Protein AF-A0A1G4IDK7-F1 (afdb_monomer)

Sequence (345 aa):
MDSLQSAVKSVLLFSPRTVKNYGDISAPRSSGREGELVYMAEVAELLITELINVLSRGLCEGIDLWSVLETLRVVCGKIARHESSKSPLRKAMYRLKFSGQLVYVVKSSFMQSAADVRVRALLRLMLNQGVLLAALELIGRWNAAELTAFYAERGASILCDMEGKLWDAFLRICTPIGGVTLTQIVAGVSGTAATVKFDLMLVPPCADNTRRNANGPMHGNSGEAIKWLDNRHDTTTGHITPLFGGCKSTVGTAERRSDSHGVYGREMRGGNNSGEAVDVGDYCKSDGTIAEVRTNATTNFTGSNLERAKMLLDEAEVILFRKWRQLVSVMAEQEALLFEAVDGV

Foldseek 3Di:
DVQLLVLLVQLCVCPPDAQELADPPPDPCPPVVRVVNPSSNVSVVSNLVVVLVQQCWQFDPPFHSLVLLLCLLCLLVQCVVPPDCPALLVVLSVVSNVSNVLNVVLCVVQVPPDSSLSSSLSCLVQQQVLAQQQSLLSSLPRVLVVVVVGGNCLVSHLSSQVVDDSVVVVCVSCPQRNWDHSVCSSVVNDGPPNHHHYDYDSDHPPPPCPVPDPPDDDDDDDDDDDDDDDDDDDDDDDDDDDDDDDDDDDDDDDDDDDDDDDDDDDDDDDDDDDDDDDDDDDDDDDDDPPDPPPPPDPPPDDPVNVVVVVVVVVVVVVVVVVVVVVVVVVVVVVVVVVVVVVVVD

Organism: Trypanosoma equiperdum (NCBI:txid5694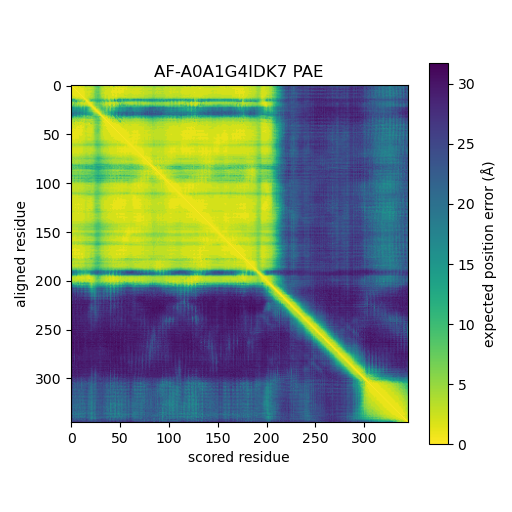)

Structure (mmCIF, N/CA/C/O backbone):
data_AF-A0A1G4IDK7-F1
#
_entry.id   AF-A0A1G4IDK7-F1
#
loop_
_atom_site.group_PDB
_atom_site.id
_atom_site.type_symbol
_atom_site.label_atom_id
_atom_site.label_alt_id
_atom_site.label_comp_id
_atom_site.label_asym_id
_atom_site.label_entity_id
_atom_site.label_seq_id
_atom_site.pdbx_PDB_ins_code
_atom_site.Cartn_x
_atom_site.Cartn_y
_atom_site.Cartn_z
_atom_site.occupancy
_atom_site.B_iso_or_equiv
_atom_site.auth_seq_id
_atom_site.auth_comp_id
_atom_site.auth_asym_id
_atom_site.auth_atom_id
_atom_site.pdbx_PDB_model_num
ATOM 1 N N . MET A 1 1 ? 0.482 -16.095 1.898 1.00 95.38 1 MET A N 1
ATOM 2 C CA . MET A 1 1 ? 1.591 -15.596 2.731 1.00 95.38 1 MET A CA 1
ATOM 3 C C . MET A 1 1 ? 2.923 -16.120 2.224 1.00 95.38 1 MET A C 1
ATOM 5 O O . MET A 1 1 ? 3.793 -15.297 1.991 1.00 95.38 1 MET A O 1
ATOM 9 N N . ASP A 1 2 ? 3.062 -17.418 1.946 1.00 96.75 2 ASP A N 1
ATOM 10 C CA . ASP A 1 2 ? 4.323 -17.995 1.437 1.00 96.75 2 ASP A CA 1
ATOM 11 C C . ASP A 1 2 ? 4.793 -17.383 0.108 1.00 96.75 2 ASP A C 1
ATOM 13 O O . ASP A 1 2 ? 5.960 -17.019 -0.017 1.00 96.75 2 ASP A O 1
ATOM 17 N N . SER A 1 3 ? 3.882 -17.172 -0.849 1.00 97.06 3 SER A N 1
ATOM 18 C CA . SER A 1 3 ? 4.192 -16.496 -2.119 1.00 97.06 3 SER A CA 1
ATOM 19 C C . SER A 1 3 ? 4.716 -15.070 -1.911 1.00 97.06 3 SER A C 1
ATOM 21 O O . SER A 1 3 ? 5.759 -14.713 -2.454 1.00 97.06 3 SER A O 1
ATOM 23 N N . LEU A 1 4 ? 4.070 -14.288 -1.035 1.00 97.75 4 LEU A N 1
ATOM 24 C CA . LEU A 1 4 ? 4.550 -12.961 -0.641 1.00 97.75 4 LEU A CA 1
ATOM 25 C C . LEU A 1 4 ? 5.928 -13.043 0.028 1.00 97.75 4 LEU A C 1
ATOM 27 O O . LEU A 1 4 ? 6.815 -12.268 -0.310 1.00 97.75 4 LEU A O 1
ATOM 31 N N . GLN A 1 5 ? 6.142 -13.995 0.940 1.00 97.56 5 GLN A N 1
ATOM 32 C CA . GLN A 1 5 ? 7.444 -14.190 1.578 1.00 97.56 5 GLN A CA 1
ATOM 33 C C . GLN A 1 5 ? 8.535 -14.516 0.551 1.00 97.56 5 GLN A C 1
ATOM 35 O O . GLN A 1 5 ? 9.648 -14.003 0.661 1.00 97.56 5 GLN A O 1
ATOM 40 N N . SER A 1 6 ? 8.223 -15.348 -0.443 1.00 97.62 6 SER A N 1
ATOM 41 C CA . SER A 1 6 ? 9.128 -15.657 -1.547 1.00 97.62 6 SER A CA 1
ATOM 42 C C . SER A 1 6 ? 9.444 -14.408 -2.370 1.00 97.62 6 SER A C 1
ATOM 44 O O . SER A 1 6 ? 10.615 -14.133 -2.612 1.00 97.62 6 SER A O 1
ATOM 46 N N . ALA A 1 7 ? 8.434 -13.614 -2.736 1.00 96.50 7 ALA A N 1
ATOM 47 C CA . ALA A 1 7 ? 8.625 -12.378 -3.492 1.00 96.50 7 ALA A CA 1
ATOM 48 C C . ALA A 1 7 ? 9.484 -11.359 -2.725 1.00 96.50 7 ALA A C 1
ATOM 50 O O . ALA A 1 7 ? 10.424 -10.798 -3.288 1.00 96.50 7 ALA A O 1
ATOM 51 N N . VAL A 1 8 ? 9.235 -11.176 -1.421 1.00 95.81 8 VAL A N 1
ATOM 52 C CA . VAL A 1 8 ? 10.074 -10.315 -0.574 1.00 95.81 8 VAL A CA 1
ATOM 53 C C . VAL A 1 8 ? 11.509 -10.828 -0.540 1.00 95.81 8 VAL A C 1
ATOM 55 O O . VAL A 1 8 ? 12.424 -10.050 -0.786 1.00 95.81 8 VAL A O 1
ATOM 58 N N . LYS A 1 9 ? 11.728 -12.126 -0.293 1.00 95.81 9 LYS A N 1
ATOM 59 C CA . LYS A 1 9 ? 13.079 -12.712 -0.294 1.00 95.81 9 LYS A CA 1
ATOM 60 C C . LYS A 1 9 ? 13.807 -12.454 -1.612 1.00 95.81 9 LYS A C 1
ATOM 62 O O . LYS A 1 9 ? 14.966 -12.061 -1.567 1.00 95.81 9 LYS A O 1
ATOM 67 N N . SER A 1 10 ? 13.132 -12.612 -2.750 1.00 94.75 10 SER A N 1
ATOM 68 C CA . SER A 1 10 ? 13.710 -12.327 -4.066 1.00 94.75 10 SER A CA 1
ATOM 69 C C . SER A 1 10 ? 14.108 -10.859 -4.221 1.00 94.75 10 SER A C 1
ATOM 71 O O . SER A 1 10 ? 15.194 -10.579 -4.715 1.00 94.75 10 SER A O 1
ATOM 73 N N . VAL A 1 11 ? 13.281 -9.918 -3.753 1.00 92.69 11 VAL A N 1
ATOM 74 C CA . VAL A 1 11 ? 13.609 -8.481 -3.769 1.00 92.69 11 VAL A CA 1
ATOM 75 C C . VAL A 1 11 ? 14.810 -8.167 -2.873 1.00 92.69 11 VAL A C 1
ATOM 77 O O . VAL A 1 11 ? 15.675 -7.373 -3.243 1.00 92.69 11 VAL A O 1
ATOM 80 N N . LEU A 1 12 ? 14.903 -8.812 -1.708 1.00 92.25 12 LEU A N 1
ATOM 81 C CA . LEU A 1 12 ? 16.010 -8.608 -0.773 1.00 92.25 12 LEU A CA 1
ATOM 82 C C . LEU A 1 12 ? 17.369 -9.051 -1.332 1.00 92.25 12 LEU A C 1
ATOM 84 O O . LEU A 1 12 ? 1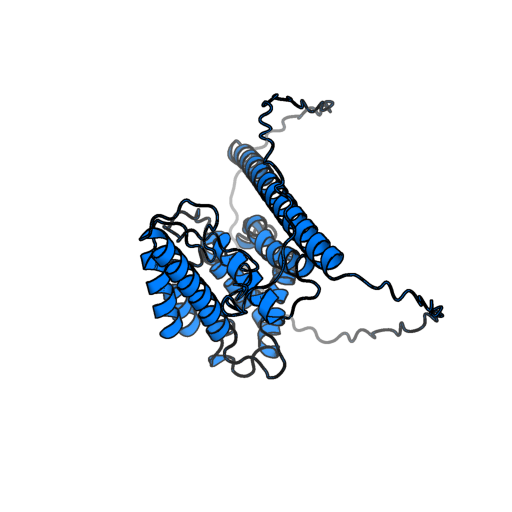8.386 -8.527 -0.879 1.00 92.25 12 LEU A O 1
ATOM 88 N N . LEU A 1 13 ? 17.406 -9.939 -2.335 1.00 92.19 13 LEU A N 1
ATOM 89 C CA . LEU A 1 13 ? 18.649 -10.330 -3.017 1.00 92.19 13 LEU A CA 1
ATOM 90 C C . LEU A 1 13 ? 19.345 -9.150 -3.707 1.00 92.19 13 LEU A C 1
ATOM 92 O O . LEU A 1 13 ? 20.549 -9.209 -3.945 1.00 92.19 13 LEU A O 1
ATOM 96 N N . PHE A 1 14 ? 18.613 -8.077 -4.011 1.00 87.12 14 PHE A N 1
ATOM 97 C CA . PHE A 1 14 ? 19.180 -6.884 -4.631 1.00 87.12 14 PHE A CA 1
ATOM 98 C C . PHE A 1 14 ? 19.755 -5.889 -3.617 1.00 87.12 14 PHE A C 1
ATOM 100 O O . PHE A 1 14 ? 20.423 -4.944 -4.024 1.00 87.12 14 PHE A O 1
ATOM 107 N N . SER A 1 15 ? 19.555 -6.077 -2.310 1.00 80.06 15 SER A N 1
ATOM 108 C CA . SER A 1 15 ? 20.100 -5.184 -1.277 1.00 80.06 15 SER A CA 1
ATOM 109 C C . SER A 1 15 ? 21.642 -5.239 -1.239 1.00 80.06 15 SER A C 1
ATOM 111 O O . SER A 1 15 ? 22.206 -6.329 -1.332 1.00 80.06 15 SER A O 1
ATOM 113 N N . PRO A 1 16 ? 22.361 -4.100 -1.110 1.00 80.25 16 PRO A N 1
ATOM 114 C CA . PRO A 1 16 ? 21.880 -2.749 -0.790 1.00 80.25 16 PRO A CA 1
ATOM 115 C C . PRO A 1 16 ? 21.514 -1.889 -2.015 1.00 80.25 16 PRO A C 1
ATOM 117 O O . PRO A 1 16 ? 21.392 -0.669 -1.897 1.00 80.25 16 PRO A O 1
ATOM 120 N N . ARG A 1 17 ? 21.389 -2.475 -3.213 1.00 77.06 17 ARG A N 1
ATOM 121 C CA . ARG A 1 17 ? 21.046 -1.724 -4.427 1.00 77.06 17 ARG A CA 1
ATOM 122 C C . ARG A 1 17 ? 19.597 -1.242 -4.369 1.00 77.06 17 ARG A C 1
ATOM 124 O O . ARG A 1 17 ? 18.724 -1.873 -3.777 1.00 77.06 17 ARG A O 1
ATOM 131 N N . THR A 1 18 ? 19.355 -0.118 -5.036 1.00 85.50 18 THR A N 1
ATOM 132 C CA . THR A 1 18 ? 18.004 0.388 -5.273 1.00 85.50 18 THR A CA 1
ATOM 133 C C . THR A 1 18 ? 17.262 -0.546 -6.224 1.00 85.50 18 THR A C 1
ATOM 135 O O . THR A 1 18 ? 17.726 -0.767 -7.343 1.00 85.50 18 THR A O 1
ATOM 138 N N . VAL A 1 19 ? 16.107 -1.046 -5.797 1.00 84.44 19 VAL A N 1
ATOM 139 C CA . VAL A 1 19 ? 15.225 -1.902 -6.595 1.00 84.44 19 VAL A CA 1
ATOM 140 C C . VAL A 1 19 ? 14.438 -1.048 -7.584 1.00 84.44 19 VAL A C 1
ATOM 142 O O . VAL A 1 19 ? 13.818 -0.059 -7.190 1.00 84.44 19 VAL A O 1
ATOM 145 N N . LYS A 1 20 ? 14.451 -1.437 -8.861 1.00 88.25 20 LYS A N 1
ATOM 146 C CA . LYS A 1 20 ? 13.810 -0.728 -9.977 1.00 88.25 20 LYS A CA 1
ATOM 147 C C . LYS A 1 20 ? 12.901 -1.666 -10.764 1.00 88.25 20 LYS A C 1
ATOM 149 O O . LYS A 1 20 ? 13.216 -2.841 -10.904 1.00 88.25 20 LYS A O 1
ATOM 154 N N . ASN A 1 21 ? 11.815 -1.134 -11.324 1.00 86.06 21 ASN A N 1
ATOM 155 C CA . ASN A 1 21 ? 10.926 -1.846 -12.257 1.00 86.06 21 ASN A CA 1
ATOM 156 C C . ASN A 1 21 ? 11.078 -1.394 -13.716 1.00 86.06 21 ASN A C 1
ATOM 158 O O . ASN A 1 21 ? 10.174 -1.575 -14.527 1.00 86.06 21 ASN A O 1
ATOM 162 N N . TYR A 1 22 ? 12.210 -0.781 -14.046 1.00 81.12 22 TYR A N 1
ATOM 163 C CA . TYR A 1 22 ? 12.501 -0.299 -15.385 1.00 81.12 22 TYR A CA 1
ATOM 164 C C . TYR A 1 22 ? 13.978 -0.528 -15.716 1.00 81.12 22 TYR A C 1
ATOM 166 O O . TYR A 1 22 ? 14.853 -0.407 -14.853 1.00 81.12 22 TYR A O 1
ATOM 174 N N . GLY A 1 23 ? 14.247 -0.871 -16.975 1.00 70.12 23 GLY A N 1
ATOM 175 C CA . GLY A 1 23 ? 15.599 -0.919 -17.522 1.00 70.12 23 GLY A CA 1
ATOM 176 C C . GLY A 1 23 ? 16.033 0.468 -17.989 1.00 70.12 23 GLY A C 1
ATOM 177 O O . GLY A 1 23 ? 15.231 1.221 -18.539 1.00 70.12 23 GLY A O 1
ATOM 178 N N . ASP A 1 24 ? 17.301 0.820 -17.786 1.00 63.56 24 ASP A N 1
ATOM 179 C CA . ASP A 1 24 ? 17.871 2.010 -18.415 1.00 63.56 24 ASP A CA 1
ATOM 180 C C . ASP A 1 24 ? 18.193 1.684 -19.878 1.00 63.56 24 ASP A C 1
ATOM 182 O O . ASP A 1 24 ? 19.246 1.127 -20.184 1.00 63.56 24 ASP A O 1
ATOM 186 N N . ILE A 1 25 ? 17.259 1.999 -20.779 1.00 58.66 25 ILE A N 1
ATOM 187 C CA . ILE A 1 25 ? 17.411 1.769 -22.227 1.00 58.66 25 ILE A CA 1
ATOM 188 C C . ILE A 1 25 ? 18.588 2.595 -22.786 1.00 58.66 25 ILE A C 1
ATOM 190 O O . ILE A 1 25 ? 19.144 2.259 -23.830 1.00 58.66 25 ILE A O 1
ATOM 194 N N . SER A 1 26 ? 19.001 3.659 -22.084 1.00 53.66 26 SER A N 1
ATOM 195 C CA . SER A 1 26 ? 20.048 4.581 -22.530 1.00 53.66 26 SER A CA 1
ATOM 196 C C . SER A 1 26 ? 21.466 4.200 -22.085 1.00 53.66 26 SER A C 1
ATOM 198 O O . SER A 1 26 ? 22.439 4.762 -22.594 1.00 53.66 26 SER A O 1
ATOM 200 N N . ALA A 1 27 ? 21.620 3.231 -21.177 1.00 55.56 27 ALA A N 1
ATOM 201 C CA . ALA A 1 27 ? 22.934 2.817 -20.703 1.00 55.56 27 ALA A CA 1
ATOM 202 C C . ALA A 1 27 ? 23.652 1.933 -21.749 1.00 55.56 27 ALA A C 1
ATOM 204 O O . ALA A 1 27 ? 23.044 1.013 -22.302 1.00 55.56 27 ALA A O 1
ATOM 205 N N . PRO A 1 28 ? 24.957 2.154 -22.018 1.00 57.00 28 PRO A N 1
ATOM 206 C CA . PRO A 1 28 ? 25.715 1.329 -22.950 1.00 57.00 28 PRO A CA 1
ATOM 207 C C . PRO A 1 28 ? 25.640 -0.142 -22.532 1.00 57.00 28 PRO A C 1
ATOM 209 O O . PRO A 1 28 ? 25.913 -0.494 -21.379 1.00 57.00 28 PRO A O 1
ATOM 212 N N . ARG A 1 29 ? 25.242 -0.984 -23.492 1.00 51.94 29 ARG A N 1
ATOM 213 C CA . ARG A 1 29 ? 24.991 -2.421 -23.341 1.00 51.94 29 ARG A CA 1
ATOM 214 C C . ARG A 1 29 ? 26.223 -3.150 -22.810 1.00 51.94 29 ARG A C 1
ATOM 216 O O . ARG A 1 29 ? 27.059 -3.640 -23.562 1.00 51.94 29 ARG A O 1
ATOM 223 N N . SER A 1 30 ? 26.314 -3.244 -21.491 1.00 58.03 30 SER A N 1
ATOM 224 C CA . SER A 1 30 ? 27.141 -4.241 -20.821 1.00 58.03 30 SER A CA 1
ATOM 225 C C . SER A 1 30 ? 26.284 -5.498 -20.701 1.00 58.03 30 SER A C 1
ATOM 227 O O . SER A 1 30 ? 25.313 -5.530 -19.948 1.00 58.03 30 SER A O 1
ATOM 229 N N . SER A 1 31 ? 26.610 -6.520 -21.492 1.00 64.25 31 SER A N 1
ATOM 230 C CA . SER A 1 31 ? 25.782 -7.715 -21.727 1.00 64.25 31 SER A CA 1
ATOM 231 C C . SER A 1 31 ? 25.382 -8.500 -20.468 1.00 64.25 31 SER A C 1
ATOM 233 O O . SER A 1 31 ? 24.417 -9.254 -20.513 1.00 64.25 31 SER A O 1
ATOM 235 N N . GLY A 1 32 ? 26.065 -8.309 -19.333 1.00 69.94 32 GLY A N 1
ATOM 236 C CA . GLY A 1 32 ? 25.686 -8.905 -18.044 1.00 69.94 32 GLY A CA 1
ATOM 237 C C . GLY A 1 32 ? 24.695 -8.083 -17.206 1.00 69.94 32 GLY A C 1
ATOM 238 O O . GLY A 1 32 ? 23.986 -8.647 -16.380 1.00 69.94 32 GLY A O 1
ATOM 239 N N . ARG A 1 33 ? 24.621 -6.759 -17.400 1.00 74.75 33 ARG A N 1
ATOM 240 C CA . ARG A 1 33 ? 23.844 -5.854 -16.530 1.00 74.75 33 ARG A CA 1
ATOM 241 C C . ARG A 1 33 ? 22.387 -5.719 -16.963 1.00 74.75 33 ARG A C 1
ATOM 243 O O . ARG A 1 33 ? 21.516 -5.499 -16.130 1.00 74.75 33 ARG A O 1
ATOM 250 N N . GLU A 1 34 ? 22.122 -5.871 -18.257 1.00 76.00 34 GLU A N 1
ATOM 251 C CA . GLU A 1 34 ? 20.773 -5.784 -18.826 1.00 76.00 34 GLU A CA 1
ATOM 252 C C . GLU A 1 34 ? 19.872 -6.921 -18.311 1.00 76.00 34 GLU A C 1
ATOM 254 O O . GLU A 1 34 ? 18.764 -6.658 -17.851 1.00 76.00 34 GLU A O 1
ATOM 259 N N . GLY A 1 35 ? 20.380 -8.160 -18.265 1.00 79.75 35 GLY A N 1
ATOM 260 C CA . GLY A 1 35 ? 19.640 -9.305 -17.719 1.00 79.75 35 GLY A CA 1
ATOM 261 C C . GLY A 1 35 ? 19.323 -9.172 -16.225 1.00 79.75 35 GLY A C 1
ATOM 262 O O . GLY A 1 35 ? 18.233 -9.538 -15.793 1.00 79.75 35 GLY A O 1
ATOM 263 N N . GLU A 1 36 ? 20.236 -8.588 -15.443 1.00 84.69 36 GLU A N 1
ATOM 264 C CA . GLU A 1 36 ? 20.007 -8.325 -14.016 1.00 84.69 36 GLU A CA 1
ATOM 265 C C . GLU A 1 36 ? 18.886 -7.294 -13.798 1.00 84.69 36 GLU A C 1
ATOM 267 O O . GLU A 1 36 ? 18.049 -7.470 -12.916 1.00 84.69 36 GLU A O 1
ATOM 272 N N . LEU A 1 37 ? 18.838 -6.234 -14.616 1.00 82.31 37 LEU A N 1
ATOM 273 C CA . LEU A 1 37 ? 17.805 -5.196 -14.523 1.00 82.31 37 LEU A CA 1
ATOM 274 C C . LEU A 1 37 ? 16.420 -5.712 -14.925 1.00 82.31 37 LEU A C 1
ATOM 276 O O . LEU A 1 37 ? 15.439 -5.373 -14.266 1.00 82.31 37 LEU A O 1
ATOM 280 N N . VAL A 1 38 ? 16.335 -6.541 -15.970 1.00 83.88 38 VAL A N 1
ATOM 281 C CA . VAL A 1 38 ? 15.073 -7.184 -16.372 1.00 83.88 38 VAL A CA 1
ATOM 282 C C . VAL A 1 38 ? 14.567 -8.094 -15.254 1.00 83.88 38 VAL A C 1
ATOM 284 O O . VAL A 1 38 ? 13.424 -7.954 -14.828 1.00 83.88 38 VAL A O 1
ATOM 287 N N . TYR A 1 39 ? 15.439 -8.944 -14.703 1.00 87.56 39 TYR A N 1
ATOM 288 C CA . TYR A 1 39 ? 15.082 -9.817 -13.585 1.00 87.56 39 TYR A CA 1
ATOM 289 C C . TYR A 1 39 ? 14.644 -9.023 -12.342 1.00 87.56 39 TYR A C 1
ATOM 291 O O . TYR A 1 39 ? 13.653 -9.363 -11.699 1.00 87.56 39 TYR A O 1
ATOM 299 N N . MET A 1 40 ? 15.330 -7.921 -12.019 1.00 90.81 40 MET A N 1
ATOM 300 C CA . MET A 1 40 ? 14.935 -7.026 -10.927 1.00 90.81 40 MET A CA 1
ATOM 301 C C . MET A 1 40 ? 13.540 -6.437 -11.144 1.00 90.81 40 MET A C 1
ATOM 303 O O . MET A 1 40 ? 12.744 -6.402 -10.204 1.00 90.81 40 MET A O 1
ATOM 307 N N . ALA A 1 41 ? 13.232 -6.014 -12.372 1.00 89.00 41 ALA A N 1
ATOM 308 C CA . ALA A 1 41 ? 11.932 -5.454 -12.694 1.00 89.00 41 ALA A CA 1
ATOM 309 C C . ALA A 1 41 ? 10.808 -6.487 -12.590 1.00 89.00 41 ALA A C 1
ATOM 311 O O . ALA A 1 41 ? 9.777 -6.205 -11.981 1.00 89.00 41 ALA A O 1
ATOM 312 N N . GLU A 1 42 ? 11.028 -7.699 -13.099 1.00 90.44 42 GLU A N 1
ATOM 313 C CA . GLU A 1 42 ? 10.088 -8.816 -12.962 1.00 90.44 42 GLU A CA 1
ATOM 314 C C . GLU A 1 42 ? 9.831 -9.162 -11.492 1.00 90.44 42 GLU A C 1
ATOM 316 O O . GLU A 1 42 ? 8.683 -9.311 -11.074 1.00 90.44 42 GLU A O 1
ATOM 321 N N . VAL A 1 43 ? 10.888 -9.229 -10.678 1.00 94.06 43 VAL A N 1
ATOM 322 C CA . VAL A 1 43 ? 10.781 -9.515 -9.243 1.00 94.06 43 VAL A CA 1
ATOM 323 C C . VAL A 1 43 ? 10.055 -8.390 -8.493 1.00 94.06 43 VAL A C 1
ATOM 325 O O . VAL A 1 43 ? 9.239 -8.670 -7.611 1.00 94.06 43 VAL A O 1
ATOM 328 N N . ALA A 1 44 ? 10.298 -7.125 -8.845 1.00 93.44 44 ALA A N 1
ATOM 329 C CA . ALA A 1 44 ? 9.581 -5.990 -8.269 1.00 93.44 44 ALA A CA 1
ATOM 330 C C . ALA A 1 44 ? 8.081 -6.032 -8.614 1.00 93.44 44 ALA A C 1
ATOM 332 O O . ALA A 1 44 ? 7.240 -5.833 -7.739 1.00 93.44 44 ALA A O 1
ATOM 333 N N . GLU A 1 45 ? 7.727 -6.342 -9.861 1.00 93.69 45 GLU A N 1
ATOM 334 C CA . GLU A 1 45 ? 6.328 -6.457 -10.291 1.00 93.69 45 GLU A CA 1
ATOM 335 C C . GLU A 1 45 ? 5.624 -7.690 -9.702 1.00 93.69 45 GLU A C 1
ATOM 337 O O . GLU A 1 45 ? 4.441 -7.625 -9.343 1.00 93.69 45 GLU A O 1
ATOM 342 N N . LEU A 1 46 ? 6.357 -8.788 -9.501 1.00 95.50 46 LEU A N 1
ATOM 343 C CA . LEU A 1 46 ? 5.870 -9.944 -8.754 1.00 95.50 46 LEU A CA 1
ATOM 344 C C . LEU A 1 46 ? 5.548 -9.565 -7.302 1.00 95.50 46 LEU A C 1
ATOM 346 O O . LEU A 1 46 ? 4.483 -9.924 -6.806 1.00 95.50 46 LEU A O 1
ATOM 350 N N . LEU A 1 47 ? 6.411 -8.789 -6.634 1.00 97.38 47 LEU A N 1
ATOM 351 C CA . LEU A 1 47 ? 6.132 -8.286 -5.284 1.00 97.38 47 LEU A CA 1
ATOM 352 C C . LEU A 1 47 ? 4.837 -7.461 -5.242 1.00 97.38 47 LEU A C 1
ATOM 354 O O . LEU A 1 47 ? 4.005 -7.691 -4.365 1.00 97.38 47 LEU A O 1
ATOM 358 N N . ILE A 1 48 ? 4.643 -6.525 -6.179 1.00 97.69 48 ILE A N 1
ATOM 359 C CA . ILE A 1 48 ? 3.407 -5.727 -6.250 1.00 97.69 48 ILE A CA 1
ATOM 360 C C . ILE A 1 48 ? 2.187 -6.635 -6.434 1.00 97.69 48 ILE A C 1
ATOM 362 O O . ILE A 1 48 ? 1.180 -6.459 -5.749 1.00 97.69 48 ILE A O 1
ATOM 366 N N . THR A 1 49 ? 2.284 -7.626 -7.319 1.00 97.56 49 THR A N 1
ATOM 367 C CA . THR A 1 49 ? 1.206 -8.589 -7.578 1.00 97.56 49 THR A CA 1
ATOM 368 C C . THR A 1 49 ? 0.852 -9.384 -6.321 1.00 97.56 49 THR A C 1
ATOM 370 O O . THR A 1 49 ? -0.321 -9.488 -5.966 1.00 97.56 49 THR A O 1
ATOM 373 N N . GLU A 1 50 ? 1.851 -9.873 -5.586 1.00 98.44 50 GLU A N 1
ATOM 374 C CA . GLU A 1 50 ? 1.627 -10.616 -4.345 1.00 98.44 50 GLU A CA 1
ATOM 375 C C . GLU A 1 50 ? 1.059 -9.745 -3.219 1.00 98.44 50 GLU A C 1
ATOM 377 O O . GLU A 1 50 ? 0.205 -10.206 -2.458 1.00 98.44 50 GLU A O 1
ATOM 382 N N . LEU A 1 51 ? 1.460 -8.474 -3.131 1.00 98.50 51 LEU A N 1
ATOM 383 C CA . LEU A 1 51 ? 0.850 -7.519 -2.204 1.00 98.50 51 LEU A CA 1
ATOM 384 C C . LEU A 1 51 ? -0.636 -7.311 -2.520 1.00 98.50 51 LEU A C 1
ATOM 386 O O . LEU A 1 51 ? -1.460 -7.378 -1.610 1.00 98.50 51 LEU A O 1
ATOM 390 N N . ILE A 1 52 ? -0.994 -7.124 -3.795 1.00 98.31 52 ILE A N 1
ATOM 391 C CA . ILE A 1 52 ? -2.395 -7.000 -4.232 1.00 98.31 52 ILE A CA 1
ATOM 392 C C . ILE A 1 52 ? -3.174 -8.266 -3.884 1.00 98.31 52 ILE A C 1
ATOM 394 O O . ILE A 1 52 ? -4.254 -8.172 -3.301 1.00 98.31 52 ILE A O 1
ATOM 398 N N . ASN A 1 53 ? -2.617 -9.441 -4.185 1.00 98.19 53 ASN A N 1
ATOM 399 C CA . ASN A 1 53 ? -3.251 -10.725 -3.899 1.00 98.19 53 ASN A CA 1
ATOM 400 C C . ASN A 1 53 ? -3.519 -10.909 -2.407 1.00 98.19 53 ASN A C 1
ATOM 402 O O . ASN A 1 53 ? -4.576 -11.412 -2.047 1.00 98.19 53 ASN A O 1
ATOM 406 N N . VAL A 1 54 ? -2.580 -10.527 -1.534 1.00 98.31 54 VAL A N 1
ATOM 407 C CA . VAL A 1 54 ? -2.746 -10.625 -0.076 1.00 98.31 54 VAL A CA 1
ATOM 408 C C . VAL A 1 54 ? -3.755 -9.604 0.447 1.00 98.31 54 VAL A C 1
ATOM 410 O O . VAL A 1 54 ? -4.611 -9.968 1.250 1.00 98.31 54 VAL A O 1
ATOM 413 N N . LEU A 1 55 ? -3.696 -8.357 -0.021 1.00 98.31 55 LEU A N 1
ATOM 414 C CA . LEU A 1 55 ? -4.606 -7.289 0.407 1.00 98.31 55 LEU A CA 1
ATOM 415 C C . LEU A 1 55 ? -6.045 -7.496 -0.082 1.00 98.31 55 LEU A C 1
ATOM 417 O O . LEU A 1 55 ? -6.984 -7.055 0.577 1.00 98.31 55 LEU A O 1
ATOM 421 N N . SER A 1 56 ? -6.226 -8.180 -1.211 1.00 98.25 56 SER A N 1
ATOM 422 C CA . SER A 1 56 ? -7.545 -8.452 -1.794 1.00 98.25 56 SER A CA 1
ATOM 423 C C . SER A 1 56 ? -8.254 -9.661 -1.171 1.00 98.25 56 SER A C 1
ATOM 425 O O . SER A 1 56 ? -9.404 -9.938 -1.507 1.00 98.25 56 SER A O 1
ATOM 427 N N . ARG A 1 57 ? -7.595 -10.413 -0.275 1.00 97.88 57 ARG A N 1
ATOM 428 C CA . ARG A 1 57 ? -8.188 -11.616 0.330 1.00 97.88 57 ARG A CA 1
ATOM 429 C C . ARG A 1 57 ? -9.404 -11.261 1.171 1.00 97.88 57 ARG A C 1
ATOM 431 O O . ARG A 1 57 ? -9.316 -10.438 2.077 1.00 97.88 57 ARG A O 1
ATOM 438 N N . GLY A 1 58 ? -10.515 -11.929 0.880 1.00 97.44 58 GLY A N 1
ATOM 439 C CA . GLY A 1 58 ? -11.780 -11.747 1.581 1.00 97.44 58 GLY A CA 1
ATOM 440 C C . GLY A 1 58 ? -12.568 -10.502 1.173 1.00 97.44 58 GLY A C 1
ATOM 441 O O . GLY A 1 58 ? -13.541 -10.199 1.859 1.00 97.44 58 GLY A O 1
ATOM 442 N N . LEU A 1 59 ? -12.169 -9.774 0.116 1.00 97.88 59 LEU A N 1
ATOM 443 C CA . LEU A 1 59 ? -12.962 -8.661 -0.422 1.00 97.88 59 LEU A CA 1
ATOM 444 C C . LEU A 1 59 ? -14.345 -9.139 -0.887 1.00 97.88 59 LEU A C 1
ATOM 446 O O . LEU A 1 59 ? -14.487 -10.239 -1.421 1.00 97.88 59 LEU A O 1
ATOM 450 N N . CYS A 1 60 ? -15.358 -8.295 -0.696 1.00 97.81 60 CYS A N 1
ATOM 451 C CA . CYS A 1 60 ? -16.696 -8.504 -1.242 1.00 97.81 60 CYS A CA 1
ATOM 452 C C . CYS A 1 60 ? -16.676 -8.498 -2.780 1.00 97.81 60 CYS A C 1
ATOM 454 O O . CYS A 1 60 ? -15.907 -7.763 -3.403 1.00 97.81 60 CYS A O 1
ATOM 456 N N . GLU A 1 61 ? -17.571 -9.268 -3.399 1.00 96.75 61 GLU A N 1
ATOM 457 C CA . GLU A 1 61 ? -17.750 -9.248 -4.852 1.00 96.75 61 GLU A CA 1
ATOM 458 C C . GLU A 1 61 ? -18.135 -7.838 -5.337 1.00 96.75 61 GLU A C 1
ATOM 460 O O . GLU A 1 61 ? -18.968 -7.161 -4.734 1.00 96.75 61 GLU A O 1
ATOM 465 N N . GLY A 1 62 ? -17.492 -7.372 -6.411 1.00 95.75 62 GLY A N 1
ATOM 466 C CA . GLY A 1 62 ? -17.713 -6.037 -6.979 1.00 95.75 62 GLY A CA 1
ATOM 467 C C . GLY A 1 62 ? -16.979 -4.890 -6.272 1.00 95.75 62 GLY A C 1
ATOM 468 O O . GLY A 1 62 ? -16.981 -3.775 -6.792 1.00 95.75 62 GLY A O 1
ATOM 469 N N . ILE A 1 63 ? -16.317 -5.140 -5.138 1.00 97.25 63 ILE A N 1
ATOM 470 C CA . ILE A 1 63 ? -15.465 -4.153 -4.468 1.00 97.25 63 ILE A CA 1
ATOM 471 C C . ILE A 1 63 ? -14.023 -4.307 -4.945 1.00 97.25 63 ILE A C 1
ATOM 473 O O . ILE A 1 63 ? -13.412 -5.367 -4.811 1.00 97.25 63 ILE A O 1
ATOM 477 N N . ASP A 1 64 ? -13.451 -3.221 -5.464 1.00 97.19 64 ASP A N 1
ATOM 478 C CA . ASP A 1 64 ? -12.035 -3.174 -5.807 1.00 97.19 64 ASP A CA 1
ATOM 479 C C . ASP A 1 64 ? -11.152 -2.783 -4.607 1.00 97.19 64 ASP A C 1
ATOM 481 O O . ASP A 1 64 ? -11.554 -2.075 -3.678 1.00 97.19 64 ASP A O 1
ATOM 485 N N . LEU A 1 65 ? -9.894 -3.232 -4.638 1.00 98.19 65 LEU A N 1
ATOM 486 C CA . LEU A 1 65 ? -8.905 -2.878 -3.618 1.00 98.19 65 LEU A CA 1
ATOM 487 C C . LEU A 1 65 ? -8.602 -1.366 -3.606 1.00 98.19 65 LEU A C 1
ATOM 489 O O . LEU A 1 65 ? -8.206 -0.826 -2.573 1.00 98.19 65 LEU A O 1
ATOM 493 N N . TRP A 1 66 ? -8.804 -0.662 -4.727 1.00 98.00 66 TRP A N 1
ATOM 494 C CA . TRP A 1 66 ? -8.613 0.790 -4.792 1.00 98.00 66 TRP A CA 1
ATOM 495 C C . TRP A 1 66 ? -9.534 1.514 -3.809 1.00 98.00 66 TRP A C 1
ATOM 497 O O . TRP A 1 66 ? -9.070 2.379 -3.071 1.00 98.00 66 TRP A O 1
ATOM 507 N N . SER A 1 67 ? -10.804 1.119 -3.746 1.00 97.81 67 SER A N 1
ATOM 508 C CA . SER A 1 67 ? -11.819 1.694 -2.864 1.00 97.81 67 SER A CA 1
ATOM 509 C C . SER A 1 67 ? -11.420 1.568 -1.395 1.00 97.81 67 SER A C 1
ATOM 511 O O . SER A 1 67 ? -11.582 2.515 -0.626 1.00 97.81 67 SER A O 1
ATOM 513 N N . VAL A 1 68 ? -10.808 0.438 -1.019 1.00 98.00 68 VAL A N 1
ATOM 514 C CA . VAL A 1 68 ? -10.250 0.222 0.324 1.00 98.00 68 VAL A CA 1
ATOM 515 C C . VAL A 1 68 ? -9.062 1.144 0.582 1.00 98.00 68 VAL A C 1
ATOM 517 O O . VAL A 1 68 ? -9.024 1.830 1.603 1.00 98.00 68 VAL A O 1
ATOM 520 N N . LEU A 1 69 ? -8.095 1.205 -0.336 1.00 97.75 69 LEU A N 1
ATOM 521 C CA . LEU A 1 69 ? -6.902 2.041 -0.167 1.00 97.75 69 LEU A CA 1
ATOM 522 C C . LEU A 1 69 ? -7.227 3.545 -0.191 1.00 97.75 69 LEU A C 1
ATOM 524 O O . LEU A 1 69 ? -6.593 4.326 0.520 1.00 97.75 69 LEU A O 1
ATOM 528 N N . GLU A 1 70 ? -8.251 3.966 -0.938 1.00 96.81 70 GLU A N 1
ATOM 529 C CA . GLU A 1 70 ? -8.713 5.357 -1.003 1.00 96.81 70 GLU A CA 1
ATOM 530 C C . GLU A 1 70 ? -9.240 5.859 0.352 1.00 96.81 70 GLU A C 1
ATOM 532 O O . GLU A 1 70 ? -9.175 7.062 0.639 1.00 96.81 70 GLU A O 1
ATOM 537 N N . THR A 1 71 ? -9.666 4.954 1.242 1.00 96.44 71 THR A N 1
ATOM 538 C CA . THR A 1 71 ? -10.071 5.314 2.610 1.00 96.44 71 THR A CA 1
ATOM 539 C C . THR A 1 71 ? -8.941 5.961 3.417 1.00 96.44 71 THR A C 1
ATOM 541 O O . THR A 1 71 ? -9.208 6.716 4.355 1.00 96.44 71 THR A O 1
ATOM 544 N N . LEU A 1 72 ? -7.677 5.773 3.026 1.00 94.62 72 LEU A N 1
ATOM 545 C CA . LEU A 1 72 ? -6.530 6.449 3.634 1.00 94.62 72 LEU A CA 1
ATOM 546 C C . LEU A 1 72 ? -6.661 7.982 3.592 1.00 94.62 72 LEU A C 1
ATOM 548 O O . LEU A 1 72 ? -6.226 8.667 4.517 1.00 94.62 72 LEU A O 1
ATOM 552 N N . ARG A 1 73 ? -7.337 8.532 2.571 1.00 93.62 73 ARG A N 1
ATOM 553 C CA . ARG A 1 73 ? -7.589 9.976 2.436 1.00 93.62 73 ARG A CA 1
ATOM 554 C C . ARG A 1 73 ? -8.391 10.547 3.608 1.00 93.62 73 ARG A C 1
ATOM 556 O O . ARG A 1 73 ? -8.172 11.694 3.993 1.00 93.62 73 ARG A O 1
ATOM 563 N N . VAL A 1 74 ? -9.322 9.773 4.171 1.00 91.81 74 VAL A N 1
ATOM 564 C CA . VAL A 1 74 ? -10.193 10.244 5.261 1.00 91.81 74 VAL A CA 1
ATOM 565 C C . VAL A 1 74 ? -9.605 9.988 6.649 1.00 91.81 74 VAL A C 1
ATOM 567 O O . VAL A 1 74 ? -10.024 10.642 7.607 1.00 91.81 74 VAL A O 1
ATOM 570 N N . VAL A 1 75 ? -8.601 9.107 6.767 1.00 91.56 75 VAL A N 1
ATOM 571 C CA . VAL A 1 75 ? -7.994 8.724 8.054 1.00 91.56 75 VAL A CA 1
ATOM 572 C C . VAL A 1 75 ? -7.435 9.934 8.796 1.00 91.56 75 VAL A C 1
ATOM 574 O O . VAL A 1 75 ? -7.776 10.148 9.957 1.00 91.56 75 VAL A O 1
ATOM 577 N N . CYS A 1 76 ? -6.645 10.786 8.137 1.00 86.44 76 CYS A N 1
ATOM 578 C CA . CYS A 1 76 ? -6.075 11.967 8.795 1.00 86.44 76 CYS A CA 1
ATOM 579 C C . CYS A 1 76 ? -7.162 12.911 9.337 1.00 86.44 76 CYS A C 1
ATOM 581 O O . CYS A 1 76 ? -7.012 13.477 10.418 1.00 86.44 76 CYS A O 1
ATOM 583 N N . GLY A 1 77 ? -8.280 13.049 8.616 1.00 89.31 77 GLY A N 1
ATOM 584 C CA . GLY A 1 77 ? -9.426 13.843 9.060 1.00 89.31 77 GLY A CA 1
ATOM 585 C C 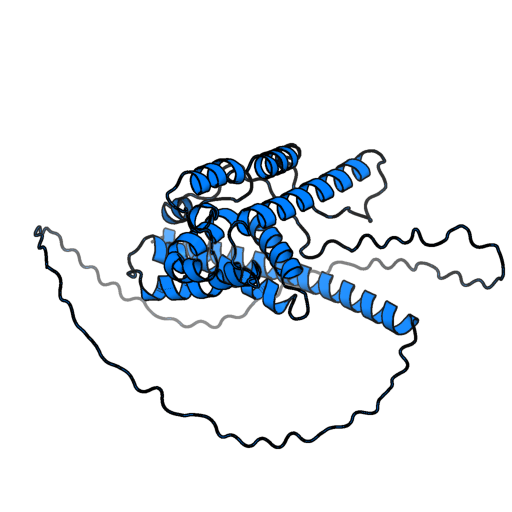. GLY A 1 77 ? -10.170 13.221 10.245 1.00 89.31 77 GLY A C 1
ATOM 586 O O . GLY A 1 77 ? -10.732 13.944 11.064 1.00 89.31 77 GLY A O 1
ATOM 587 N N . LYS A 1 78 ? -10.182 11.889 10.369 1.00 91.88 78 LYS A N 1
ATOM 588 C CA . LYS A 1 78 ? -10.711 11.192 11.552 1.00 91.88 78 LYS A CA 1
ATOM 589 C C . LYS A 1 78 ? -9.798 11.377 12.760 1.00 91.88 78 LYS A C 1
ATOM 591 O O . LYS A 1 78 ? -10.275 11.812 13.803 1.00 91.88 78 LYS A O 1
ATOM 596 N N . ILE A 1 79 ? -8.492 11.159 12.602 1.00 90.19 79 ILE A N 1
ATOM 597 C CA . ILE A 1 79 ? -7.499 11.370 13.669 1.00 90.19 79 ILE A CA 1
ATOM 598 C C . ILE A 1 79 ? -7.612 12.796 14.216 1.00 90.19 79 ILE A C 1
ATOM 600 O O . ILE A 1 79 ? -7.745 12.994 15.419 1.00 90.19 79 ILE A O 1
ATOM 604 N N . ALA A 1 80 ? -7.669 13.803 13.339 1.00 88.50 80 ALA A N 1
ATOM 605 C CA . ALA A 1 80 ? -7.806 15.201 13.746 1.00 88.50 80 ALA A CA 1
ATOM 606 C C . ALA A 1 80 ? -9.110 15.522 14.508 1.00 88.50 80 ALA A C 1
ATOM 608 O O . ALA A 1 80 ? -9.163 16.536 15.208 1.00 88.50 80 ALA A O 1
ATOM 609 N N . ARG A 1 81 ? -10.154 14.697 14.381 1.00 90.88 81 ARG A N 1
ATOM 610 C CA . ARG A 1 81 ? -11.431 14.867 15.093 1.00 90.88 81 ARG A CA 1
ATOM 611 C C . ARG A 1 81 ? -11.487 14.093 16.408 1.00 90.88 81 ARG A C 1
ATOM 613 O O . ARG A 1 81 ? -12.051 14.604 17.366 1.00 90.88 81 ARG A O 1
ATOM 620 N N . HIS A 1 82 ? -10.901 12.899 16.457 1.00 89.00 82 HIS A N 1
ATOM 621 C CA . HIS A 1 82 ? -11.033 11.987 17.597 1.00 89.00 82 HIS A CA 1
ATOM 622 C C . HIS A 1 82 ? -9.858 12.041 18.582 1.00 89.00 82 HIS A C 1
ATOM 624 O O . HIS A 1 82 ? -10.045 11.756 19.761 1.00 89.00 82 HIS A O 1
ATOM 630 N N . GLU A 1 83 ? -8.661 12.434 18.142 1.00 90.38 83 GLU A N 1
ATOM 631 C CA . GLU A 1 83 ? -7.480 12.476 19.007 1.00 90.38 83 GLU A CA 1
ATOM 632 C C . GLU A 1 83 ? -7.303 13.823 19.706 1.00 90.38 83 GLU A C 1
ATOM 634 O O . GLU A 1 83 ? -7.386 14.885 19.081 1.00 90.38 83 GLU A O 1
ATOM 639 N N . SER A 1 84 ? -6.954 13.789 20.994 1.00 87.25 84 SER A N 1
ATOM 640 C CA . SER A 1 84 ? -6.599 15.002 21.739 1.00 87.25 84 SER A CA 1
ATOM 641 C C . SER A 1 84 ? -5.358 15.678 21.143 1.00 87.25 84 SER A C 1
ATOM 643 O O . SER A 1 84 ? -4.454 15.015 20.636 1.00 87.25 84 SER A O 1
ATOM 645 N N . SER A 1 85 ? -5.261 17.009 21.246 1.00 84.56 85 SER A N 1
ATOM 646 C CA . SER A 1 85 ? -4.099 17.777 20.758 1.00 84.56 85 SER A CA 1
ATOM 647 C C . SER A 1 85 ? -2.763 17.339 21.370 1.00 84.56 85 SER A C 1
ATOM 649 O O . SER A 1 85 ? -1.711 17.587 20.786 1.00 84.56 85 SER A O 1
ATOM 651 N N . LYS A 1 86 ? -2.801 16.667 22.526 1.00 86.94 86 LYS A N 1
ATOM 652 C CA . LYS A 1 86 ? -1.627 16.163 23.240 1.00 86.94 86 LYS A CA 1
ATOM 653 C C . LYS A 1 86 ? -1.235 14.740 22.839 1.00 86.94 86 LYS A C 1
ATOM 655 O O . LYS A 1 86 ? -0.183 14.283 23.285 1.00 86.94 86 LYS A O 1
ATOM 660 N N . SER A 1 87 ? -2.043 14.036 22.041 1.00 90.44 87 SER A N 1
ATOM 661 C CA . SER A 1 87 ? -1.774 12.629 21.762 1.00 90.44 87 SER A CA 1
ATOM 662 C C . SER A 1 87 ? -0.522 12.451 20.890 1.00 90.44 87 SER A C 1
ATOM 664 O O . SER A 1 87 ? -0.295 13.230 19.956 1.00 90.44 87 SER A O 1
ATOM 666 N N . PRO A 1 88 ? 0.315 11.433 21.167 1.00 87.12 88 PRO A N 1
ATOM 667 C CA . PRO A 1 88 ? 1.489 11.127 20.350 1.00 87.12 88 PRO A CA 1
ATOM 668 C C . PRO A 1 88 ? 1.145 10.908 18.873 1.00 87.12 88 PRO A C 1
ATOM 670 O O . PRO A 1 88 ? 1.875 11.347 17.988 1.00 87.12 88 PRO A O 1
ATOM 673 N N . LEU A 1 89 ? -0.018 10.313 18.597 1.00 87.94 89 LEU A N 1
ATOM 674 C CA . LEU A 1 89 ? -0.515 10.128 17.239 1.00 87.94 89 LEU A CA 1
ATOM 675 C C . LEU A 1 89 ? -0.849 11.459 16.554 1.00 87.94 89 LEU A C 1
ATOM 677 O O . LEU A 1 89 ? -0.525 11.649 15.382 1.00 87.94 89 LEU A O 1
ATOM 681 N N . ARG A 1 90 ? -1.442 12.411 17.284 1.00 86.00 90 ARG A N 1
ATOM 682 C CA . ARG A 1 90 ? -1.705 13.755 16.762 1.00 86.00 90 ARG A CA 1
ATOM 683 C C . ARG A 1 90 ? -0.417 14.523 16.486 1.00 86.00 90 ARG A C 1
ATOM 685 O O . ARG A 1 90 ? -0.351 15.232 15.485 1.00 86.00 90 ARG A O 1
ATOM 692 N N . LYS A 1 91 ? 0.618 14.331 17.309 1.00 85.62 91 LYS A N 1
ATOM 693 C CA . LYS A 1 91 ? 1.965 14.851 17.030 1.00 85.62 91 LYS A CA 1
ATOM 694 C C . LYS A 1 91 ? 2.557 14.203 15.783 1.00 85.62 91 LYS A C 1
ATOM 696 O O . LYS A 1 91 ? 3.043 14.919 14.927 1.00 85.62 91 LYS A O 1
ATOM 701 N N . ALA A 1 92 ? 2.436 12.888 15.615 1.00 86.12 92 ALA A N 1
ATOM 702 C CA . ALA A 1 92 ? 2.900 12.181 14.419 1.00 86.12 92 ALA A CA 1
ATOM 703 C C . ALA A 1 92 ? 2.100 12.516 13.143 1.00 86.12 92 ALA A C 1
ATOM 705 O O . ALA A 1 92 ? 2.527 12.183 12.039 1.00 86.12 92 ALA A O 1
ATOM 706 N N . MET A 1 93 ? 0.953 13.192 13.261 1.00 84.69 93 MET A N 1
ATOM 707 C CA . MET A 1 93 ? 0.035 13.438 12.151 1.00 84.69 93 MET A CA 1
ATOM 708 C C . MET A 1 93 ? 0.667 14.214 10.988 1.00 84.69 93 MET A C 1
ATOM 710 O O . MET A 1 93 ? 0.256 13.993 9.851 1.00 84.69 93 MET A O 1
ATOM 714 N N . TYR A 1 94 ? 1.664 15.079 11.222 1.00 80.56 94 TYR A N 1
ATOM 715 C CA . TYR A 1 94 ? 2.365 15.759 10.121 1.00 80.56 94 TYR A CA 1
ATOM 716 C C . TYR A 1 94 ? 3.076 14.753 9.200 1.00 80.56 94 TYR A C 1
ATOM 718 O O . TYR A 1 94 ? 2.916 14.841 7.986 1.00 80.56 94 TYR A O 1
ATOM 726 N N . ARG A 1 95 ? 3.719 13.722 9.770 1.00 79.19 95 ARG A N 1
ATOM 727 C CA . ARG A 1 95 ? 4.369 12.625 9.025 1.00 79.19 95 ARG A CA 1
ATOM 728 C C . ARG A 1 95 ? 3.346 11.780 8.274 1.00 79.19 95 ARG A C 1
ATOM 730 O O . ARG A 1 95 ? 3.598 11.300 7.177 1.00 79.19 95 ARG A O 1
ATOM 737 N N . LEU A 1 96 ? 2.165 11.608 8.867 1.00 81.75 96 LEU A N 1
ATOM 738 C CA . LEU A 1 96 ? 1.122 10.725 8.346 1.00 81.75 96 LEU A CA 1
ATOM 739 C C . LEU A 1 96 ? 0.264 11.378 7.257 1.00 81.75 96 LEU A C 1
ATOM 741 O O . LEU A 1 96 ? -0.268 10.657 6.411 1.00 81.75 96 LEU A O 1
ATOM 745 N N . LYS A 1 97 ? 0.159 12.717 7.236 1.00 86.19 97 LYS A N 1
ATOM 746 C CA . LYS A 1 97 ? -0.546 13.478 6.184 1.00 86.19 97 LYS A CA 1
ATOM 747 C C . LYS A 1 97 ? -0.026 13.152 4.787 1.00 86.19 97 LYS A C 1
ATOM 749 O O . LYS A 1 97 ? -0.811 13.146 3.839 1.00 86.19 97 LYS A O 1
ATOM 754 N N . PHE A 1 98 ? 1.259 12.825 4.678 1.00 83.75 98 PHE A N 1
ATOM 755 C CA . PHE A 1 98 ? 1.877 12.391 3.433 1.00 83.75 98 PHE A CA 1
ATOM 756 C C . PHE A 1 98 ? 1.169 11.174 2.813 1.00 83.75 98 PHE A C 1
ATOM 758 O O . PHE A 1 98 ? 0.912 11.151 1.613 1.00 83.75 98 PHE A O 1
ATOM 765 N N . SER A 1 99 ? 0.728 10.209 3.624 1.00 85.06 99 SER A N 1
ATOM 766 C CA . SER A 1 99 ? 0.024 9.006 3.145 1.00 85.06 99 SER A CA 1
ATOM 767 C C . SER A 1 99 ? -1.281 9.346 2.407 1.00 85.06 99 SER A C 1
ATOM 769 O O . SER A 1 99 ? -1.607 8.732 1.393 1.00 85.06 99 SER A O 1
ATOM 771 N N . GLY A 1 100 ? -2.009 10.373 2.862 1.00 87.94 100 GLY A N 1
ATOM 772 C CA . GLY A 1 100 ? -3.194 10.884 2.164 1.00 87.94 100 GLY A CA 1
ATOM 773 C C . GLY A 1 100 ? -2.855 11.626 0.864 1.00 87.94 100 GLY A C 1
ATOM 774 O O . GLY A 1 100 ? -3.608 11.543 -0.108 1.00 87.94 100 GLY A O 1
ATOM 775 N N . GLN A 1 101 ? -1.704 12.306 0.813 1.00 91.50 101 GLN A N 1
ATOM 776 C CA . GLN A 1 101 ? -1.205 12.947 -0.408 1.00 91.50 101 GLN A CA 1
ATOM 777 C C . GLN A 1 101 ? -0.855 11.914 -1.486 1.00 91.50 101 GLN A C 1
ATOM 779 O O . GLN A 1 101 ? -1.099 12.182 -2.659 1.00 91.50 101 GLN A O 1
ATOM 784 N N . LEU A 1 102 ? -0.381 10.718 -1.113 1.00 93.75 102 LEU A N 1
ATOM 785 C CA . LEU A 1 102 ? -0.119 9.639 -2.075 1.00 93.75 102 LEU A CA 1
ATOM 786 C C . LEU A 1 102 ? -1.378 9.246 -2.858 1.00 93.75 102 LEU A C 1
ATOM 788 O O . LEU A 1 102 ? -1.338 9.127 -4.081 1.00 93.75 102 LEU A O 1
ATOM 792 N N . VAL A 1 103 ? -2.513 9.106 -2.164 1.00 95.44 103 VAL A N 1
ATOM 793 C CA . VAL A 1 103 ? -3.808 8.821 -2.803 1.00 95.44 103 VAL A CA 1
ATOM 794 C C . VAL A 1 103 ? -4.204 9.957 -3.741 1.00 95.44 103 VAL A C 1
ATOM 796 O O . VAL A 1 103 ? -4.662 9.702 -4.854 1.00 95.44 103 VAL A O 1
ATOM 799 N N . TYR A 1 104 ? -4.010 11.210 -3.316 1.00 94.44 104 TYR A N 1
ATOM 800 C CA . TYR A 1 104 ? -4.300 12.375 -4.151 1.00 94.44 104 TYR A CA 1
ATOM 801 C C . TYR A 1 104 ? -3.462 12.388 -5.435 1.00 94.44 104 TYR A C 1
ATOM 803 O O . TYR A 1 104 ? -4.031 12.579 -6.506 1.00 94.44 104 TYR A O 1
ATOM 811 N N . VAL A 1 105 ? -2.151 12.133 -5.339 1.00 94.88 105 VAL A N 1
ATOM 812 C CA . VAL A 1 105 ? -1.237 12.048 -6.493 1.00 94.88 105 VAL A CA 1
ATOM 813 C C . VAL A 1 105 ? -1.704 10.975 -7.471 1.00 94.88 105 VAL A C 1
ATOM 815 O O . VAL A 1 105 ? -1.869 11.250 -8.652 1.00 94.88 105 VAL A O 1
ATOM 818 N N . VAL A 1 106 ? -1.997 9.764 -6.993 1.00 95.88 106 VAL A N 1
ATOM 819 C CA . VAL A 1 106 ? -2.459 8.688 -7.881 1.00 95.88 106 VAL A CA 1
ATOM 820 C C . VAL A 1 106 ? -3.806 9.040 -8.516 1.00 95.88 106 VAL A C 1
ATOM 822 O O . VAL A 1 106 ? -3.995 8.856 -9.715 1.00 95.88 106 VAL A O 1
ATOM 825 N N . LYS A 1 107 ? -4.744 9.600 -7.750 1.00 95.00 107 LYS A N 1
ATOM 826 C CA . LYS A 1 107 ? -6.064 9.969 -8.271 1.00 95.00 107 LYS A CA 1
ATOM 827 C C . LYS A 1 107 ? -5.986 11.064 -9.336 1.00 95.00 107 LYS A C 1
ATOM 829 O O . LYS A 1 107 ? -6.735 10.998 -10.308 1.00 95.00 107 LYS A O 1
ATOM 834 N N . SER A 1 108 ? -5.110 12.054 -9.163 1.00 95.12 108 SER A N 1
ATOM 835 C CA . SER A 1 108 ? -4.950 13.154 -10.117 1.00 95.12 108 SER A CA 1
ATOM 836 C C . SER A 1 108 ? -4.138 12.758 -11.351 1.00 95.12 108 SER A C 1
ATOM 838 O O . SER A 1 108 ? -4.479 13.191 -12.448 1.00 95.12 108 SER A O 1
ATOM 840 N N . SER A 1 109 ? -3.128 11.897 -11.206 1.00 92.81 109 SER A N 1
ATOM 841 C CA . SER A 1 109 ? -2.321 11.399 -12.328 1.00 92.81 109 SER A CA 1
ATOM 842 C C . SER A 1 109 ? -3.030 10.326 -13.161 1.00 92.81 109 SER A C 1
ATOM 844 O O . SER A 1 109 ? -2.795 10.234 -14.360 1.00 92.81 109 SER A O 1
ATOM 846 N N . PHE A 1 110 ? -3.921 9.535 -12.558 1.00 93.00 110 PHE A N 1
ATOM 847 C CA . PHE A 1 110 ? -4.543 8.361 -13.187 1.00 93.00 110 PHE A CA 1
ATOM 848 C C . PHE A 1 110 ? -6.076 8.460 -13.258 1.00 93.00 110 PHE A C 1
ATOM 850 O O . PHE A 1 110 ? -6.791 7.469 -13.068 1.00 93.00 110 PHE A O 1
ATOM 857 N N . MET A 1 111 ? -6.608 9.659 -13.538 1.00 91.62 111 MET A N 1
ATOM 858 C CA . MET A 1 111 ? -8.056 9.940 -13.539 1.00 91.62 111 MET A CA 1
ATOM 859 C C . MET A 1 111 ? -8.871 9.035 -14.473 1.00 91.62 111 MET A C 1
ATOM 861 O O . MET A 1 111 ? -10.008 8.698 -14.154 1.00 91.62 111 MET A O 1
ATOM 865 N N . GLN A 1 112 ? -8.300 8.619 -15.604 1.00 92.00 112 GLN A N 1
ATOM 866 C CA . GLN A 1 112 ? -8.973 7.777 -16.604 1.00 92.00 112 GLN A CA 1
ATOM 867 C C . GLN A 1 112 ? -8.523 6.310 -16.563 1.00 92.00 112 GLN A C 1
ATOM 869 O O . GLN A 1 112 ? -9.033 5.484 -17.312 1.00 92.00 112 GLN A O 1
ATOM 874 N N . SER A 1 113 ? -7.568 5.970 -15.696 1.00 93.00 113 SER A N 1
ATOM 875 C CA . SER A 1 113 ? -7.052 4.606 -15.591 1.00 93.00 113 SER A CA 1
ATOM 876 C C . SER A 1 113 ? -7.975 3.719 -14.760 1.00 93.00 113 SER A C 1
ATOM 878 O O . SER A 1 113 ? -8.659 4.193 -13.850 1.00 93.00 113 SER A O 1
ATOM 880 N N . ALA A 1 114 ? -7.943 2.419 -15.047 1.00 94.19 114 ALA A N 1
ATOM 881 C CA . ALA A 1 114 ? -8.651 1.405 -14.280 1.00 94.19 114 ALA A CA 1
ATOM 882 C C . ALA A 1 114 ? -8.139 1.308 -12.827 1.00 94.19 114 ALA A C 1
ATOM 884 O O . ALA A 1 114 ? -7.015 1.712 -12.505 1.00 94.19 114 ALA A O 1
ATOM 885 N N . ALA A 1 115 ? -8.984 0.782 -11.935 1.00 95.06 115 ALA A N 1
ATOM 886 C CA . ALA A 1 115 ? -8.698 0.684 -10.504 1.00 95.06 115 ALA A CA 1
ATOM 887 C C . ALA A 1 115 ? -7.426 -0.130 -10.211 1.00 95.06 115 ALA A C 1
ATOM 889 O O . ALA A 1 115 ? -6.632 0.256 -9.358 1.00 95.06 115 ALA A O 1
ATOM 890 N N . ASP A 1 116 ? -7.181 -1.205 -10.960 1.00 95.19 116 ASP A N 1
ATOM 891 C CA . ASP A 1 116 ? -5.997 -2.055 -10.820 1.00 95.19 116 ASP A CA 1
ATOM 892 C C . ASP A 1 116 ? -4.688 -1.297 -11.115 1.00 95.19 116 ASP A C 1
ATOM 894 O O . ASP A 1 116 ? -3.703 -1.447 -10.388 1.00 95.19 116 ASP A O 1
ATOM 898 N N . VAL A 1 117 ? -4.680 -0.421 -12.125 1.00 94.50 117 VAL A N 1
ATOM 899 C CA . VAL A 1 117 ? -3.543 0.462 -12.436 1.00 94.50 117 VAL A CA 1
ATOM 900 C C . VAL A 1 117 ? -3.283 1.424 -11.279 1.00 94.50 117 VAL A C 1
ATOM 902 O O . VAL A 1 117 ? -2.136 1.585 -10.857 1.00 94.50 117 VAL A O 1
ATOM 905 N N . ARG A 1 118 ? -4.342 2.018 -10.714 1.00 96.44 118 ARG A N 1
ATOM 906 C CA . ARG A 1 118 ? -4.227 2.938 -9.572 1.00 96.44 118 ARG A CA 1
ATOM 907 C C . ARG A 1 118 ? -3.713 2.238 -8.317 1.00 96.44 118 ARG A C 1
ATOM 909 O O . ARG A 1 118 ? -2.839 2.779 -7.644 1.00 96.44 118 ARG A O 1
ATOM 916 N N . VAL A 1 119 ? -4.195 1.027 -8.024 1.00 97.81 119 VAL A N 1
ATOM 917 C CA . VAL A 1 119 ? -3.695 0.200 -6.912 1.00 97.81 119 VAL A CA 1
ATOM 918 C C . VAL A 1 119 ? -2.201 -0.049 -7.069 1.00 97.81 119 VAL A C 1
ATOM 920 O O . VAL A 1 119 ? -1.436 0.219 -6.143 1.00 97.81 119 VAL A O 1
ATOM 923 N N . ARG A 1 120 ? -1.767 -0.513 -8.248 1.00 97.31 120 ARG A N 1
ATOM 924 C CA . ARG A 1 120 ? -0.345 -0.760 -8.520 1.00 97.31 120 ARG A CA 1
ATOM 925 C C . ARG A 1 120 ? 0.486 0.511 -8.340 1.00 97.31 120 ARG A C 1
ATOM 927 O O . ARG A 1 120 ? 1.490 0.477 -7.634 1.00 97.31 120 ARG A O 1
ATOM 934 N N . ALA A 1 121 ? 0.054 1.633 -8.917 1.00 96.06 121 ALA A N 1
ATOM 935 C CA . ALA A 1 121 ? 0.743 2.916 -8.781 1.00 96.06 121 ALA A CA 1
ATOM 936 C C . ALA A 1 121 ? 0.862 3.356 -7.311 1.00 96.06 121 ALA A C 1
ATOM 938 O O . ALA A 1 121 ? 1.936 3.774 -6.880 1.00 96.06 121 ALA A O 1
ATOM 939 N N . LEU A 1 122 ? -0.205 3.205 -6.521 1.00 97.44 122 LEU A N 1
ATOM 940 C CA . LEU A 1 122 ? -0.203 3.566 -5.105 1.00 97.44 122 LEU A CA 1
ATOM 941 C C . LEU A 1 122 ? 0.732 2.680 -4.279 1.00 97.44 122 LEU A C 1
ATOM 943 O O . LEU A 1 122 ? 1.488 3.204 -3.465 1.00 97.44 122 LEU A O 1
ATOM 947 N N . LEU A 1 123 ? 0.737 1.364 -4.507 1.00 97.69 123 LEU A N 1
ATOM 948 C CA . LEU A 1 123 ? 1.640 0.448 -3.804 1.00 97.69 123 LEU A CA 1
ATOM 949 C C . LEU A 1 123 ? 3.110 0.724 -4.140 1.00 97.69 123 LEU A C 1
ATOM 951 O O . LEU A 1 123 ? 3.941 0.774 -3.233 1.00 97.69 123 LEU A O 1
ATOM 955 N N . ARG A 1 124 ? 3.431 0.980 -5.416 1.00 96.56 124 ARG A N 1
ATOM 956 C CA . ARG A 1 124 ? 4.781 1.401 -5.829 1.00 96.56 124 ARG A CA 1
ATOM 957 C C . ARG A 1 124 ? 5.189 2.697 -5.133 1.00 96.56 124 ARG A C 1
ATOM 959 O O . ARG A 1 124 ? 6.300 2.799 -4.623 1.00 96.56 124 ARG A O 1
ATOM 966 N N . LEU A 1 125 ? 4.277 3.665 -5.052 1.00 95.12 125 LEU A N 1
ATOM 967 C CA . LEU A 1 125 ? 4.527 4.936 -4.382 1.00 95.12 125 LEU A CA 1
ATOM 968 C C . LEU A 1 125 ? 4.738 4.757 -2.870 1.00 95.12 125 LEU A C 1
ATOM 970 O O . LEU A 1 125 ? 5.665 5.337 -2.318 1.00 95.12 125 LEU A O 1
ATOM 974 N N . MET A 1 126 ? 3.949 3.912 -2.204 1.00 95.31 126 MET A N 1
ATOM 975 C CA . MET A 1 126 ? 4.138 3.589 -0.784 1.00 95.31 126 MET A CA 1
ATOM 976 C C . MET A 1 126 ? 5.483 2.902 -0.507 1.00 95.31 126 MET A C 1
ATOM 978 O O . MET A 1 126 ? 6.122 3.217 0.497 1.00 95.31 126 MET A O 1
ATOM 982 N N . LEU A 1 127 ? 5.927 2.000 -1.390 1.00 94.75 127 LEU A N 1
ATOM 983 C CA . LEU A 1 127 ? 7.235 1.337 -1.295 1.00 94.75 127 LEU A CA 1
ATOM 984 C C . LEU A 1 127 ? 8.394 2.310 -1.540 1.00 94.75 127 LEU A C 1
ATOM 986 O O . LEU A 1 127 ? 9.323 2.353 -0.739 1.00 94.75 127 LEU A O 1
ATOM 990 N N . ASN A 1 128 ? 8.312 3.148 -2.580 1.00 93.31 128 ASN A N 1
ATOM 991 C CA . ASN A 1 128 ? 9.315 4.183 -2.874 1.00 93.31 128 ASN A CA 1
ATOM 992 C C . ASN A 1 128 ? 9.541 5.134 -1.693 1.00 93.31 128 ASN A C 1
ATOM 994 O O . ASN A 1 128 ? 10.640 5.650 -1.509 1.00 93.31 128 ASN A O 1
ATOM 998 N N . GLN A 1 129 ? 8.493 5.377 -0.908 1.00 90.44 129 GLN A N 1
ATOM 999 C CA . GLN A 1 129 ? 8.518 6.295 0.226 1.00 90.44 129 GLN A CA 1
ATOM 1000 C C . GLN A 1 129 ? 8.755 5.584 1.567 1.00 90.44 129 GLN A C 1
ATOM 1002 O O . GLN A 1 129 ? 8.887 6.250 2.589 1.00 90.44 129 GLN A O 1
ATOM 1007 N N . GLY A 1 130 ? 8.796 4.246 1.590 1.00 90.94 130 GLY A N 1
ATOM 1008 C CA . GLY A 1 130 ? 8.963 3.471 2.822 1.00 90.94 130 GLY A CA 1
ATOM 1009 C C . GLY A 1 130 ? 7.824 3.671 3.829 1.00 90.94 130 GLY A C 1
ATOM 1010 O O . GLY A 1 130 ? 8.069 3.717 5.032 1.00 90.94 130 GLY A O 1
ATOM 1011 N N . VAL A 1 131 ? 6.583 3.831 3.354 1.00 92.31 131 VAL A N 1
ATOM 1012 C CA . VAL A 1 131 ? 5.402 4.087 4.209 1.00 92.31 131 VAL A CA 1
ATOM 1013 C C . VAL A 1 131 ? 4.312 3.024 4.084 1.00 92.31 131 VAL A C 1
ATOM 1015 O O . VAL A 1 131 ? 3.216 3.212 4.609 1.00 92.31 131 VAL A O 1
ATOM 1018 N N . LEU A 1 132 ? 4.581 1.909 3.397 1.00 95.19 132 LEU A N 1
ATOM 1019 C CA . LEU A 1 132 ? 3.593 0.851 3.170 1.00 95.19 132 LEU A CA 1
ATOM 1020 C C . LEU A 1 132 ? 2.986 0.343 4.485 1.00 95.19 132 LEU A C 1
ATOM 1022 O O . LEU A 1 132 ? 1.765 0.318 4.614 1.00 95.19 132 LEU A O 1
ATOM 1026 N N . LEU A 1 133 ? 3.811 -0.025 5.472 1.00 95.19 133 LEU A N 1
ATOM 1027 C CA . LEU A 1 133 ? 3.301 -0.580 6.732 1.00 95.19 133 LEU A CA 1
ATOM 1028 C C . LEU A 1 133 ? 2.495 0.448 7.525 1.00 95.19 133 LEU A C 1
ATOM 1030 O O . LEU A 1 133 ? 1.379 0.150 7.943 1.00 95.19 133 LEU A O 1
ATOM 1034 N N . ALA A 1 134 ? 3.016 1.668 7.672 1.00 93.94 134 ALA A N 1
ATOM 1035 C CA . ALA A 1 134 ? 2.302 2.748 8.343 1.00 93.94 134 ALA A CA 1
ATOM 1036 C C . ALA A 1 134 ? 0.953 3.069 7.676 1.00 93.94 134 ALA A C 1
ATOM 1038 O O . ALA A 1 134 ? -0.042 3.259 8.373 1.00 93.94 134 ALA A O 1
ATOM 1039 N N . ALA A 1 135 ? 0.896 3.107 6.341 1.00 95.31 135 ALA A N 1
ATOM 1040 C CA . ALA A 1 135 ? -0.331 3.396 5.603 1.00 95.31 135 ALA A CA 1
ATOM 1041 C C . ALA A 1 135 ? -1.388 2.293 5.767 1.00 95.31 135 ALA A C 1
ATOM 1043 O O . ALA A 1 135 ? -2.562 2.596 5.983 1.00 95.31 135 ALA A O 1
ATOM 1044 N N . LEU A 1 136 ? -0.986 1.020 5.708 1.00 96.75 136 LEU A N 1
ATOM 1045 C CA . LEU A 1 136 ? -1.904 -0.104 5.911 1.00 96.75 136 LEU A CA 1
ATOM 1046 C C . LEU A 1 136 ? -2.395 -0.181 7.363 1.00 96.75 136 LEU A C 1
ATOM 1048 O O . LEU A 1 136 ? -3.580 -0.397 7.595 1.00 96.75 136 LEU A O 1
ATOM 1052 N N . GLU A 1 137 ? -1.522 0.076 8.337 1.00 95.62 137 GLU A N 1
ATOM 1053 C CA . GLU A 1 137 ? -1.883 0.112 9.758 1.00 95.62 137 GLU A CA 1
ATOM 1054 C C . GLU A 1 137 ? -2.842 1.267 10.078 1.00 95.62 137 GLU A C 1
ATOM 1056 O O . GLU A 1 137 ? -3.771 1.107 10.872 1.00 95.62 137 GLU A O 1
ATOM 1061 N N . LEU A 1 138 ? -2.673 2.412 9.408 1.00 94.44 138 LEU A N 1
ATOM 1062 C CA . LEU A 1 138 ? -3.627 3.516 9.457 1.00 94.44 138 LEU A CA 1
ATOM 1063 C C . LEU A 1 138 ? -5.006 3.099 8.945 1.00 94.44 138 LEU A C 1
ATOM 1065 O O . LEU A 1 138 ? -5.991 3.350 9.633 1.00 94.44 138 LEU A O 1
ATOM 1069 N N . ILE A 1 139 ? -5.085 2.457 7.775 1.00 95.75 139 ILE A N 1
ATOM 1070 C CA . ILE A 1 139 ? -6.358 1.970 7.222 1.00 95.75 139 ILE A CA 1
ATOM 1071 C C . ILE A 1 139 ? -6.995 0.967 8.189 1.00 95.75 139 ILE A C 1
ATOM 1073 O O . ILE A 1 139 ? -8.134 1.164 8.606 1.00 95.75 139 ILE A O 1
ATOM 1077 N N . GLY A 1 140 ? -6.244 -0.060 8.590 1.00 95.75 140 GLY A N 1
ATOM 1078 C CA . GLY A 1 140 ? -6.724 -1.134 9.455 1.00 95.75 140 GLY A CA 1
ATOM 1079 C C . GLY A 1 140 ? -7.277 -0.637 10.788 1.00 95.75 140 GLY A C 1
ATOM 1080 O O . GLY A 1 140 ? -8.365 -1.035 11.194 1.00 95.75 140 GLY A O 1
ATOM 1081 N N . ARG A 1 141 ? -6.569 0.280 11.462 1.00 94.25 141 ARG A N 1
ATOM 1082 C CA . ARG A 1 141 ? -6.995 0.769 12.783 1.00 94.25 141 ARG A CA 1
ATOM 1083 C C . ARG A 1 141 ? -8.054 1.863 12.728 1.00 94.25 141 ARG A C 1
ATOM 1085 O O . ARG A 1 141 ? -8.970 1.857 13.543 1.00 94.25 141 ARG A O 1
ATOM 1092 N N . TRP A 1 142 ? -7.942 2.810 11.797 1.00 94.25 142 TRP A N 1
ATOM 1093 C CA . TRP A 1 142 ? -8.810 3.998 11.781 1.00 94.25 142 TRP A CA 1
ATOM 1094 C C . TRP A 1 142 ? -10.051 3.855 10.906 1.00 94.25 142 TRP A C 1
ATOM 1096 O O . TRP A 1 142 ? -10.986 4.652 11.033 1.00 94.25 142 TRP A O 1
ATOM 1106 N N . ASN A 1 143 ? -10.073 2.845 10.039 1.00 94.12 143 ASN A N 1
ATOM 1107 C CA . ASN A 1 143 ? -11.229 2.506 9.220 1.00 94.12 143 ASN A CA 1
ATOM 1108 C C . ASN A 1 143 ? -11.778 1.110 9.540 1.00 94.12 143 ASN A C 1
ATOM 1110 O O . ASN A 1 143 ? -12.477 0.535 8.715 1.00 94.12 143 ASN A O 1
ATOM 1114 N N . ALA A 1 144 ? -11.494 0.557 10.727 1.00 93.44 144 ALA A N 1
ATOM 1115 C CA . ALA A 1 144 ? -11.944 -0.783 11.118 1.00 93.44 144 ALA A CA 1
ATOM 1116 C C . ALA A 1 144 ? -13.458 -0.986 10.924 1.00 93.44 144 ALA A C 1
ATOM 1118 O O . ALA A 1 144 ? -13.884 -2.027 10.430 1.00 93.44 144 ALA A O 1
ATOM 1119 N N . ALA A 1 145 ? -14.265 0.028 11.258 1.00 92.25 145 ALA A N 1
ATOM 1120 C CA . ALA A 1 145 ? -15.712 -0.009 11.072 1.00 92.25 145 ALA A CA 1
ATOM 1121 C C . ALA A 1 145 ? -16.096 -0.090 9.585 1.00 92.25 145 ALA A C 1
ATOM 1123 O O . ALA A 1 145 ? -16.888 -0.949 9.206 1.00 92.25 145 ALA A O 1
ATOM 1124 N N . GLU A 1 146 ? -15.508 0.743 8.724 1.00 93.81 146 GLU A N 1
ATOM 1125 C CA . GLU A 1 146 ? -15.800 0.742 7.286 1.00 93.81 146 GLU A CA 1
ATOM 1126 C C . GLU A 1 146 ? -15.233 -0.481 6.558 1.00 93.81 146 GLU A C 1
ATOM 1128 O O . GLU A 1 146 ? -15.847 -0.970 5.612 1.00 93.81 146 GLU A O 1
ATOM 1133 N N . LEU A 1 147 ? -14.106 -1.031 7.022 1.00 95.38 147 LEU A N 1
ATOM 1134 C CA . LEU A 1 147 ? -13.512 -2.254 6.474 1.00 95.38 147 LEU A CA 1
ATOM 1135 C C . LEU A 1 147 ? -14.473 -3.439 6.517 1.00 95.38 147 LEU A C 1
ATOM 1137 O O . LEU A 1 147 ? -14.425 -4.297 5.638 1.00 95.38 147 LEU A O 1
ATOM 1141 N N . THR A 1 148 ? -15.403 -3.453 7.473 1.00 93.62 148 THR A N 1
ATOM 1142 C CA . THR A 1 148 ? -16.424 -4.500 7.550 1.00 93.62 148 THR A CA 1
ATOM 1143 C C . THR A 1 148 ? -17.381 -4.538 6.360 1.00 93.62 148 THR A C 1
ATOM 1145 O O . THR A 1 148 ? -17.955 -5.593 6.107 1.00 93.62 148 THR A O 1
ATOM 1148 N N . ALA A 1 149 ? -17.545 -3.425 5.637 1.00 96.00 149 ALA A N 1
ATOM 1149 C CA . ALA A 1 149 ? -18.357 -3.360 4.424 1.00 96.00 149 ALA A CA 1
ATOM 1150 C C . ALA A 1 149 ? -17.576 -3.802 3.175 1.00 96.00 149 ALA A C 1
ATOM 1152 O O . ALA A 1 149 ? -18.175 -4.249 2.198 1.00 96.00 149 ALA A O 1
ATOM 1153 N N . PHE A 1 150 ? -16.244 -3.695 3.204 1.00 97.50 150 PHE A N 1
ATOM 1154 C CA . PHE A 1 150 ? -15.384 -4.061 2.079 1.00 97.50 150 PHE A CA 1
ATOM 1155 C C . PHE A 1 150 ? -14.988 -5.541 2.071 1.00 97.50 150 PHE A C 1
ATOM 1157 O O . PHE A 1 150 ? -14.711 -6.074 0.999 1.00 97.50 150 PHE A O 1
ATOM 1164 N N . TYR A 1 151 ? -14.956 -6.199 3.236 1.00 98.00 151 TYR A N 1
ATOM 1165 C CA . TYR A 1 151 ? -14.499 -7.582 3.378 1.00 98.00 151 TYR A CA 1
ATOM 1166 C C . TYR A 1 151 ? -15.600 -8.510 3.908 1.00 98.00 151 TYR A C 1
ATOM 1168 O O . TYR A 1 151 ? -16.013 -8.402 5.067 1.00 98.00 151 TYR A O 1
ATOM 1176 N N . ALA A 1 152 ? -16.017 -9.471 3.079 1.00 96.25 152 ALA A N 1
ATOM 1177 C CA . ALA A 1 152 ? -16.959 -10.527 3.444 1.00 96.25 152 ALA A CA 1
ATOM 1178 C C . ALA A 1 152 ? -16.321 -11.520 4.429 1.00 96.25 152 ALA A C 1
ATOM 1180 O O . ALA A 1 152 ? -16.911 -11.874 5.451 1.00 96.25 152 ALA A O 1
ATOM 1181 N N . GLU A 1 153 ? -15.073 -11.916 4.167 1.00 94.56 153 GLU A N 1
ATOM 1182 C CA . GLU A 1 153 ? -14.316 -12.853 5.000 1.00 94.56 153 GLU A CA 1
ATOM 1183 C C . GLU A 1 153 ? -13.282 -12.110 5.848 1.00 94.56 153 GLU A C 1
ATOM 1185 O O . GLU A 1 153 ? -12.086 -12.086 5.551 1.00 94.56 153 GLU A O 1
ATOM 1190 N N . ARG A 1 154 ? -13.734 -11.502 6.950 1.00 92.75 154 ARG A N 1
ATOM 1191 C CA . ARG A 1 154 ? -12.862 -10.705 7.836 1.00 92.75 154 ARG A CA 1
ATOM 1192 C C . ARG A 1 154 ? -11.649 -11.487 8.347 1.00 92.75 154 ARG A C 1
ATOM 1194 O O . ARG A 1 154 ? -10.562 -10.933 8.425 1.00 92.75 154 ARG A O 1
ATOM 1201 N N . GLY A 1 155 ? -11.824 -12.778 8.639 1.00 93.56 155 GLY A N 1
ATOM 1202 C CA . GLY A 1 155 ? -10.744 -13.653 9.105 1.00 93.56 155 GLY A CA 1
ATOM 1203 C C . GLY A 1 155 ? -9.686 -13.986 8.047 1.00 93.56 155 GLY A C 1
ATOM 1204 O O . GLY A 1 155 ? -8.654 -14.542 8.398 1.00 93.56 155 GLY A O 1
ATOM 1205 N N . ALA A 1 156 ? -9.922 -13.664 6.771 1.00 95.75 156 ALA A N 1
ATOM 1206 C CA . ALA A 1 156 ? -8.956 -13.851 5.688 1.00 95.75 156 ALA A CA 1
ATOM 1207 C C . ALA A 1 156 ? -8.179 -12.564 5.346 1.00 95.75 156 ALA A C 1
ATOM 1209 O O . ALA A 1 156 ? -7.138 -12.635 4.685 1.00 95.75 156 ALA A O 1
ATOM 1210 N N . SER A 1 157 ? -8.673 -11.401 5.785 1.00 97.25 157 SER A N 1
ATOM 1211 C CA . SER A 1 157 ? -8.113 -10.088 5.463 1.00 97.25 157 SER A CA 1
ATOM 1212 C C . SER A 1 157 ? -7.113 -9.620 6.510 1.00 97.25 157 SER A C 1
ATOM 1214 O O . SER A 1 157 ? -7.442 -9.473 7.687 1.00 97.25 157 SER A O 1
ATOM 1216 N N . ILE A 1 158 ? -5.904 -9.275 6.066 1.00 97.38 158 ILE A N 1
ATOM 1217 C CA . ILE A 1 158 ? -4.878 -8.716 6.957 1.00 97.38 158 ILE A CA 1
ATOM 1218 C C . ILE A 1 158 ? -5.262 -7.342 7.523 1.00 97.38 158 ILE A C 1
ATOM 1220 O O . ILE A 1 158 ? -4.771 -6.974 8.582 1.00 97.38 158 ILE A O 1
ATOM 1224 N N . LEU A 1 159 ? -6.132 -6.588 6.839 1.00 97.00 159 LEU A N 1
ATOM 1225 C CA . LEU A 1 159 ? -6.569 -5.261 7.290 1.00 97.00 159 LEU A CA 1
ATOM 1226 C C . LEU A 1 159 ? -7.671 -5.345 8.348 1.00 97.00 159 LEU A C 1
ATOM 1228 O O . LEU A 1 159 ? -7.867 -4.395 9.102 1.00 97.00 159 LEU A O 1
ATOM 1232 N N . CYS A 1 160 ? -8.385 -6.471 8.411 1.00 97.00 160 CYS A N 1
ATOM 1233 C CA . CYS A 1 160 ? -9.373 -6.744 9.450 1.00 97.00 160 CYS A CA 1
ATOM 1234 C C . CYS A 1 160 ? -8.767 -7.458 10.672 1.00 97.00 160 CYS A C 1
ATOM 1236 O O . CYS A 1 160 ? -9.375 -7.420 11.738 1.00 97.00 160 CYS A O 1
ATOM 1238 N N . ASP A 1 161 ? -7.587 -8.076 10.537 1.00 95.81 161 ASP A N 1
ATOM 1239 C CA . ASP A 1 161 ? -6.899 -8.858 11.581 1.00 95.81 161 ASP A CA 1
ATOM 1240 C C . ASP A 1 161 ? -5.720 -8.099 12.227 1.00 95.81 161 ASP A C 1
ATOM 1242 O O . ASP A 1 161 ? -4.658 -8.668 12.459 1.00 95.81 161 ASP A O 1
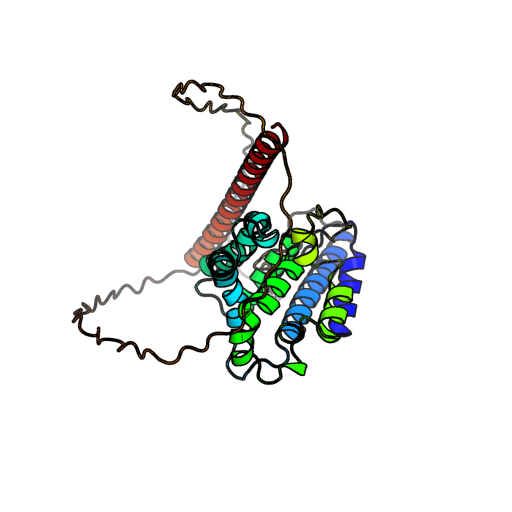ATOM 1246 N N . MET A 1 162 ? -5.876 -6.799 12.506 1.00 94.25 162 MET A N 1
ATOM 1247 C CA . MET A 1 162 ? -4.777 -5.901 12.928 1.00 94.25 162 MET A CA 1
ATOM 1248 C C . MET A 1 162 ? -4.067 -6.273 14.241 1.00 94.25 162 MET A C 1
ATOM 1250 O O . MET A 1 162 ? -2.969 -5.781 14.501 1.00 94.25 162 MET A O 1
ATOM 1254 N N . GLU A 1 163 ? -4.695 -7.094 15.079 1.00 93.31 163 GLU A N 1
ATOM 1255 C CA . GLU A 1 163 ? -4.143 -7.602 16.346 1.00 93.31 163 GLU A CA 1
ATOM 1256 C C . GLU A 1 163 ? -3.947 -9.124 16.318 1.00 93.31 163 GLU A C 1
ATOM 1258 O O . GLU A 1 163 ? -3.633 -9.739 17.338 1.00 93.31 163 GLU A O 1
ATOM 1263 N N . GLY A 1 164 ? -4.172 -9.752 15.164 1.00 95.75 164 GLY A N 1
ATOM 1264 C CA . GLY A 1 164 ? -4.106 -11.193 15.021 1.00 95.75 164 GLY A CA 1
ATOM 1265 C C . GLY A 1 164 ? -2.887 -11.689 14.260 1.00 95.75 164 GLY A C 1
ATOM 1266 O O . GLY A 1 164 ? -2.000 -10.960 13.804 1.00 95.75 164 GLY A O 1
ATOM 1267 N N . LYS A 1 165 ? -2.845 -13.017 14.139 1.00 96.81 165 LYS A N 1
ATOM 1268 C CA . LYS A 1 165 ? -1.681 -13.752 13.637 1.00 96.81 165 LYS A CA 1
ATOM 1269 C C . LYS A 1 165 ? -1.399 -13.462 12.163 1.00 96.81 165 LYS A C 1
ATOM 1271 O O . LYS A 1 165 ? -0.252 -13.630 11.739 1.00 96.81 165 LYS A O 1
ATOM 1276 N N . LEU A 1 166 ? -2.408 -13.079 11.372 1.00 96.94 166 LEU A N 1
ATOM 1277 C CA . LEU A 1 166 ? -2.208 -12.777 9.955 1.00 96.94 166 LEU A CA 1
ATOM 1278 C C . LEU A 1 166 ? -1.465 -11.457 9.780 1.00 96.94 166 LEU A C 1
ATOM 1280 O O . LEU A 1 166 ? -0.512 -11.412 8.998 1.00 96.94 166 LEU A O 1
ATOM 1284 N N . TRP A 1 167 ? -1.845 -10.420 10.531 1.00 96.81 167 TRP A N 1
ATOM 1285 C CA . TRP A 1 167 ? -1.125 -9.149 10.527 1.00 96.81 167 TRP A CA 1
ATOM 1286 C C . TRP A 1 167 ? 0.300 -9.312 11.062 1.00 96.81 167 TRP A C 1
ATOM 1288 O O . TRP A 1 167 ? 1.243 -8.863 10.413 1.00 96.81 167 TRP A O 1
ATOM 1298 N N . ASP A 1 168 ? 0.502 -10.060 12.150 1.00 96.50 168 ASP A N 1
ATOM 1299 C CA . ASP A 1 168 ? 1.845 -10.344 12.678 1.00 96.50 168 ASP A CA 1
ATOM 1300 C C . ASP A 1 168 ? 2.736 -11.093 11.674 1.00 96.50 168 ASP A C 1
ATOM 1302 O O . ASP A 1 168 ? 3.938 -10.831 11.543 1.00 96.50 168 ASP A O 1
ATOM 1306 N N . ALA A 1 169 ? 2.171 -12.058 10.942 1.00 97.56 169 ALA A N 1
ATOM 1307 C CA . ALA A 1 169 ? 2.883 -12.740 9.866 1.00 97.56 169 ALA A CA 1
ATOM 1308 C C . ALA A 1 169 ? 3.220 -11.782 8.715 1.00 97.56 169 ALA A C 1
ATOM 1310 O O . ALA A 1 169 ? 4.338 -11.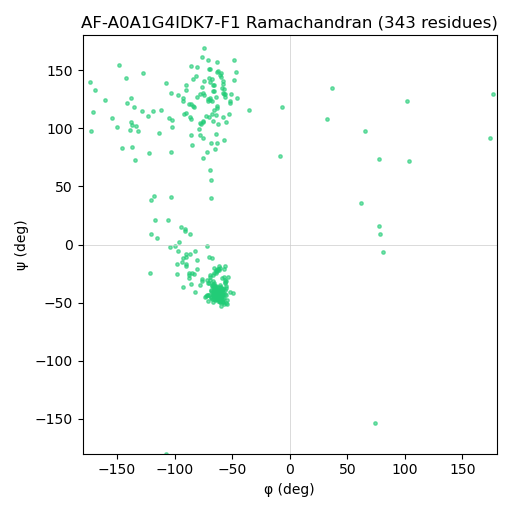824 8.197 1.00 97.56 169 ALA A O 1
ATOM 1311 N N . PHE A 1 170 ? 2.288 -10.902 8.342 1.00 97.62 170 PHE A N 1
ATOM 1312 C CA . PHE A 1 170 ? 2.496 -9.889 7.313 1.00 97.62 170 PHE A CA 1
ATOM 1313 C C . PHE A 1 170 ? 3.583 -8.886 7.705 1.00 97.62 170 PHE A C 1
ATOM 1315 O O . PHE A 1 170 ? 4.505 -8.665 6.923 1.00 97.62 170 PHE A O 1
ATOM 1322 N N . LEU A 1 171 ? 3.552 -8.363 8.934 1.00 95.75 171 LEU A N 1
ATOM 1323 C CA . LEU A 1 171 ? 4.578 -7.473 9.472 1.00 95.75 171 LEU A CA 1
ATOM 1324 C C . LEU A 1 171 ? 5.962 -8.112 9.392 1.00 95.75 171 LEU A C 1
ATOM 1326 O O . LEU A 1 171 ? 6.877 -7.506 8.839 1.00 95.75 171 LEU A O 1
ATOM 1330 N N . ARG A 1 172 ? 6.129 -9.352 9.868 1.00 95.50 172 ARG A N 1
ATOM 1331 C CA . ARG A 1 172 ? 7.426 -10.051 9.802 1.00 95.50 172 ARG A CA 1
ATOM 1332 C C . ARG A 1 172 ? 7.954 -10.191 8.375 1.00 95.50 172 ARG A C 1
ATOM 1334 O O . ARG A 1 172 ? 9.157 -10.074 8.164 1.00 95.50 172 ARG A O 1
ATOM 1341 N N . ILE A 1 173 ? 7.071 -10.438 7.409 1.00 96.50 173 ILE A N 1
ATOM 1342 C CA . ILE A 1 173 ? 7.449 -10.569 5.999 1.00 96.50 173 ILE A CA 1
ATOM 1343 C C . ILE A 1 173 ? 7.800 -9.206 5.398 1.00 96.50 173 ILE A C 1
ATOM 1345 O O . ILE A 1 173 ? 8.808 -9.091 4.713 1.00 96.50 173 ILE A O 1
ATOM 1349 N N . CYS A 1 174 ? 6.995 -8.176 5.651 1.00 96.38 174 CYS A N 1
ATOM 1350 C CA . CYS A 1 174 ? 7.099 -6.893 4.962 1.00 96.38 174 CYS A CA 1
ATOM 1351 C C . CYS A 1 174 ? 7.973 -5.856 5.676 1.00 96.38 174 CYS A C 1
ATOM 1353 O O . CYS A 1 174 ? 8.326 -4.868 5.045 1.00 96.38 174 CYS A O 1
ATOM 1355 N N . THR A 1 175 ? 8.380 -6.061 6.933 1.00 93.12 175 THR A N 1
ATOM 1356 C CA . THR A 1 175 ? 9.263 -5.128 7.672 1.00 93.12 175 THR A CA 1
ATOM 1357 C C . THR A 1 175 ? 10.516 -4.709 6.883 1.00 93.12 175 THR A C 1
ATOM 1359 O O . THR A 1 175 ? 10.816 -3.519 6.862 1.00 93.12 175 THR A O 1
ATOM 1362 N N . PRO A 1 176 ? 11.219 -5.603 6.158 1.00 92.44 176 PRO A N 1
ATOM 1363 C CA . PRO A 1 176 ? 12.406 -5.218 5.384 1.00 92.44 176 PRO A CA 1
ATOM 1364 C C . PRO A 1 176 ? 12.148 -4.273 4.193 1.00 92.44 176 PRO A C 1
ATOM 1366 O O . PRO A 1 176 ? 13.083 -3.645 3.696 1.00 92.44 176 PRO A O 1
ATOM 1369 N N . ILE A 1 177 ? 10.906 -4.203 3.697 1.00 93.75 177 ILE A N 1
ATOM 1370 C CA . ILE A 1 177 ? 10.550 -3.482 2.459 1.00 93.75 177 ILE A CA 1
ATOM 1371 C C . ILE A 1 177 ? 9.502 -2.384 2.659 1.00 93.75 177 ILE A C 1
ATOM 1373 O O . ILE A 1 177 ? 9.413 -1.461 1.860 1.00 93.75 177 ILE A O 1
ATOM 1377 N N . GLY A 1 178 ? 8.677 -2.493 3.697 1.00 90.31 178 GLY A N 1
ATOM 1378 C CA . GLY A 1 178 ? 7.499 -1.656 3.894 1.00 90.31 178 GLY A CA 1
ATOM 1379 C C . GLY A 1 178 ? 7.729 -0.459 4.813 1.00 90.31 178 GLY A C 1
ATOM 1380 O O . GLY A 1 178 ? 6.782 0.287 5.066 1.00 90.31 178 GLY A O 1
ATOM 1381 N N . GLY A 1 179 ? 8.968 -0.285 5.283 1.00 89.38 179 GLY A N 1
ATOM 1382 C CA . GLY A 1 179 ? 9.405 0.796 6.157 1.00 89.38 179 GLY A CA 1
ATOM 1383 C C . GLY A 1 179 ? 8.931 0.649 7.600 1.00 89.38 179 GLY A C 1
ATOM 1384 O O . GLY A 1 179 ? 8.719 -0.456 8.095 1.00 89.38 179 GLY A O 1
ATOM 1385 N N . VAL A 1 180 ? 8.797 1.780 8.294 1.00 88.94 180 VAL A N 1
ATOM 1386 C CA . VAL A 1 180 ? 8.400 1.805 9.708 1.00 88.94 180 VAL A CA 1
ATOM 1387 C C . VAL A 1 180 ? 6.884 1.678 9.873 1.00 88.94 180 VAL A C 1
ATOM 1389 O O . VAL A 1 180 ? 6.097 2.197 9.083 1.00 88.94 180 VAL A O 1
ATOM 1392 N N . THR A 1 181 ? 6.475 0.999 10.938 1.00 91.38 181 THR A N 1
ATOM 1393 C CA . THR A 1 181 ? 5.072 0.896 11.370 1.00 91.38 181 THR A CA 1
ATOM 1394 C C . THR A 1 181 ? 4.570 2.223 11.944 1.00 91.38 181 THR A C 1
ATOM 1396 O O . THR A 1 181 ? 5.350 3.052 12.420 1.00 91.38 181 THR A O 1
ATOM 1399 N N . LEU A 1 182 ? 3.252 2.422 11.969 1.00 89.94 182 LEU A N 1
ATOM 1400 C CA . LEU A 1 182 ? 2.611 3.549 12.647 1.00 89.94 182 LEU A CA 1
ATOM 1401 C C . LEU A 1 182 ? 3.008 3.586 14.124 1.00 89.94 182 LEU A C 1
ATOM 1403 O O . LEU A 1 182 ? 3.332 4.647 14.648 1.00 89.94 182 LEU A O 1
ATOM 1407 N N . THR A 1 183 ? 3.032 2.425 14.777 1.00 89.25 183 THR A N 1
ATOM 1408 C CA . THR A 1 183 ? 3.441 2.304 16.182 1.00 89.25 183 THR A CA 1
ATOM 1409 C C . THR A 1 183 ? 4.871 2.818 16.392 1.00 89.25 183 THR A C 1
ATOM 1411 O O . THR A 1 183 ? 5.121 3.591 17.316 1.00 89.25 183 THR A O 1
ATOM 1414 N N . GLN A 1 184 ? 5.799 2.482 15.491 1.00 90.50 184 GLN A N 1
ATOM 1415 C CA . GLN A 1 184 ? 7.174 2.995 15.524 1.00 90.50 184 GLN A CA 1
ATOM 1416 C C . GLN A 1 184 ? 7.253 4.499 15.230 1.00 90.50 184 GLN A C 1
ATOM 1418 O O . GLN A 1 184 ? 7.998 5.210 15.903 1.00 90.50 184 GLN A O 1
ATOM 1423 N N . ILE A 1 185 ? 6.472 5.009 14.269 1.00 88.81 185 ILE A N 1
ATOM 1424 C CA . ILE A 1 185 ? 6.401 6.450 13.971 1.00 88.81 185 ILE A CA 1
ATOM 1425 C C . ILE A 1 185 ? 5.938 7.226 15.207 1.00 88.81 185 ILE A C 1
ATOM 1427 O O . ILE A 1 185 ? 6.534 8.246 15.554 1.00 88.81 185 ILE A O 1
ATOM 1431 N N . VAL A 1 186 ? 4.891 6.739 15.876 1.00 89.12 186 VAL A N 1
ATOM 1432 C CA . VAL A 1 186 ? 4.330 7.345 17.089 1.00 89.12 186 VAL A CA 1
ATOM 1433 C C . VAL A 1 186 ? 5.318 7.285 18.254 1.00 89.12 186 VAL A C 1
ATOM 1435 O O . VAL A 1 186 ? 5.409 8.240 19.022 1.00 89.12 186 VAL A O 1
ATOM 1438 N N . ALA A 1 187 ? 6.100 6.208 18.350 1.00 89.31 187 ALA A N 1
ATOM 1439 C CA . ALA A 1 187 ? 7.189 6.074 19.315 1.00 89.31 187 ALA A CA 1
ATOM 1440 C C . ALA A 1 187 ? 8.414 6.959 18.998 1.00 89.31 187 ALA A C 1
ATOM 1442 O O . ALA A 1 187 ? 9.386 6.940 19.747 1.00 89.31 187 ALA A O 1
ATOM 1443 N N . GLY A 1 188 ? 8.390 7.730 17.905 1.00 84.56 188 GLY A N 1
ATOM 1444 C CA . GLY A 1 188 ? 9.483 8.626 17.529 1.00 84.56 188 GLY A CA 1
ATOM 1445 C C . GLY A 1 188 ? 10.682 7.919 16.897 1.00 84.56 188 GLY A C 1
ATOM 1446 O O . GLY A 1 188 ? 11.746 8.521 16.787 1.00 84.56 188 GLY A O 1
ATOM 1447 N N . VAL A 1 189 ? 10.535 6.668 16.447 1.00 84.00 189 VAL A N 1
ATOM 1448 C CA . VAL A 1 189 ? 11.619 5.947 15.768 1.00 84.00 189 VAL A CA 1
ATOM 1449 C C . VAL A 1 189 ? 11.961 6.679 14.462 1.00 84.00 189 VAL A C 1
ATOM 1451 O O . VAL A 1 189 ? 11.120 6.827 13.564 1.00 84.00 189 VAL A O 1
ATOM 1454 N N . SER A 1 190 ? 13.200 7.169 14.365 1.00 66.06 190 SER A N 1
ATOM 1455 C CA . SER A 1 190 ? 13.776 7.697 13.128 1.00 66.06 190 SER A CA 1
ATOM 1456 C C . SER A 1 190 ? 14.135 6.510 12.227 1.00 66.06 190 SER A C 1
ATOM 1458 O O . SER A 1 190 ? 14.698 5.523 12.696 1.00 66.06 190 SER A O 1
ATOM 1460 N N . GLY A 1 191 ? 13.721 6.550 10.955 1.00 62.97 191 GLY A N 1
ATOM 1461 C CA . GLY A 1 191 ? 13.617 5.398 10.036 1.00 62.97 191 GLY A CA 1
ATOM 1462 C C . GLY A 1 191 ? 14.937 4.751 9.592 1.00 62.97 191 GLY A C 1
ATOM 1463 O O . GLY A 1 191 ? 15.196 4.632 8.403 1.00 62.97 191 GLY A O 1
ATOM 1464 N N . THR A 1 192 ? 15.775 4.330 10.534 1.00 50.94 192 THR A N 1
ATOM 1465 C CA . THR A 1 192 ? 17.176 3.937 10.314 1.00 50.94 192 THR A CA 1
ATOM 1466 C C . THR A 1 192 ? 17.407 2.429 10.217 1.00 50.94 192 THR A C 1
ATOM 1468 O O . THR A 1 192 ? 18.525 1.996 9.945 1.00 50.94 192 THR A O 1
ATOM 1471 N N . ALA A 1 193 ? 16.373 1.597 10.367 1.00 54.91 193 ALA A N 1
ATOM 1472 C CA . ALA A 1 193 ? 16.512 0.163 10.137 1.00 54.91 193 ALA A CA 1
ATOM 1473 C C . ALA A 1 193 ? 16.502 -0.122 8.626 1.00 54.91 193 ALA A C 1
ATOM 1475 O O . ALA A 1 193 ? 15.450 -0.036 7.998 1.00 54.91 193 ALA A O 1
ATOM 1476 N N . ALA A 1 194 ? 17.691 -0.409 8.076 1.00 58.47 194 ALA A N 1
ATOM 1477 C CA . ALA A 1 194 ? 18.013 -0.908 6.731 1.00 58.47 194 ALA A CA 1
ATOM 1478 C C . ALA A 1 194 ? 16.801 -1.329 5.873 1.00 58.47 194 ALA A C 1
ATOM 1480 O O . ALA A 1 194 ? 16.523 -2.514 5.698 1.00 58.47 194 ALA A O 1
ATOM 1481 N N . THR A 1 195 ? 16.075 -0.344 5.342 1.00 67.50 195 THR A N 1
ATOM 1482 C CA . THR A 1 195 ? 14.934 -0.584 4.457 1.00 67.50 195 THR A CA 1
ATOM 1483 C C . THR A 1 195 ? 15.464 -0.624 3.035 1.00 67.50 195 THR A C 1
ATOM 1485 O O . THR A 1 195 ? 16.261 0.232 2.642 1.00 67.50 195 THR A O 1
ATOM 1488 N N . VAL A 1 196 ? 15.048 -1.625 2.260 1.00 87.00 196 VAL A N 1
ATOM 1489 C CA . VAL A 1 196 ? 15.374 -1.673 0.832 1.00 87.00 196 VAL A CA 1
ATOM 1490 C C . VAL A 1 196 ? 14.896 -0.393 0.159 1.00 87.00 196 VAL A C 1
ATOM 1492 O O . VAL A 1 196 ? 13.748 0.015 0.321 1.00 87.00 196 VAL A O 1
ATOM 1495 N N . LYS A 1 197 ? 15.786 0.250 -0.601 1.00 91.25 197 LYS A N 1
ATOM 1496 C CA . LYS A 1 197 ? 15.432 1.443 -1.362 1.00 91.25 197 LYS A CA 1
ATOM 1497 C C . LYS A 1 197 ? 14.725 1.029 -2.645 1.00 91.25 197 LYS A C 1
ATOM 1499 O O . LYS A 1 197 ? 15.272 0.256 -3.428 1.00 91.25 197 LYS A O 1
ATOM 1504 N N . PHE A 1 198 ? 13.551 1.591 -2.879 1.00 91.06 198 PHE A N 1
ATOM 1505 C CA . PHE A 1 198 ? 12.790 1.403 -4.107 1.00 91.06 198 PHE A CA 1
ATOM 1506 C C . PHE A 1 198 ? 12.832 2.678 -4.958 1.00 91.06 198 PHE A C 1
ATOM 1508 O O . PHE A 1 198 ? 12.757 3.791 -4.440 1.00 91.06 198 PHE A O 1
ATOM 1515 N N . ASP A 1 199 ? 12.985 2.501 -6.265 1.00 91.94 199 ASP A N 1
ATOM 1516 C CA . ASP A 1 199 ? 12.846 3.531 -7.297 1.00 91.94 199 ASP A CA 1
ATOM 1517 C C . ASP A 1 199 ? 12.009 2.918 -8.421 1.00 91.94 199 ASP A C 1
ATOM 1519 O O . ASP A 1 199 ? 12.515 2.474 -9.450 1.00 91.94 199 ASP A O 1
ATOM 1523 N N . LEU A 1 200 ? 10.715 2.764 -8.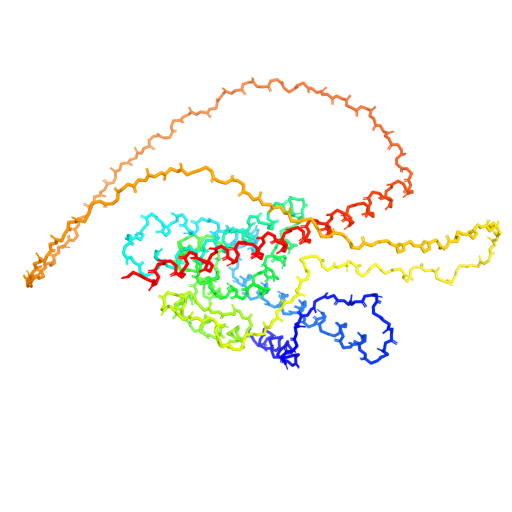145 1.00 90.50 200 LEU A N 1
ATOM 1524 C CA . LEU A 1 200 ? 9.742 2.154 -9.044 1.00 90.50 200 LEU A CA 1
ATOM 1525 C C . LEU A 1 200 ? 8.997 3.242 -9.826 1.00 90.50 200 LEU A C 1
ATOM 1527 O O . LEU A 1 200 ? 8.427 4.161 -9.233 1.00 90.50 200 LEU A O 1
ATOM 1531 N N . MET A 1 201 ? 8.941 3.115 -11.150 1.00 89.75 201 MET A N 1
ATOM 1532 C CA . MET A 1 201 ? 8.063 3.905 -12.008 1.00 89.75 201 MET A CA 1
ATOM 15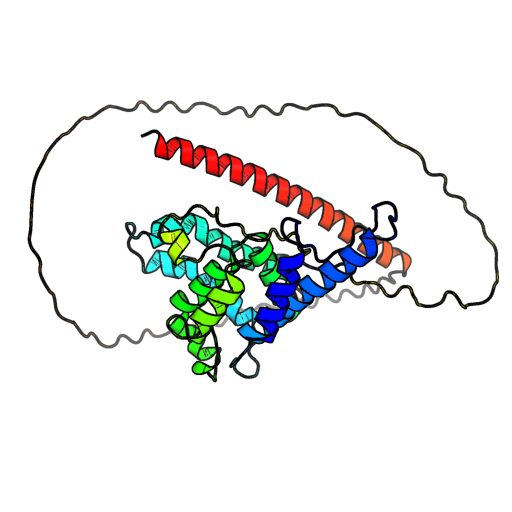33 C C . MET A 1 201 ? 6.598 3.565 -11.736 1.00 89.75 201 MET A C 1
ATOM 1535 O O . MET A 1 201 ? 6.232 2.395 -11.605 1.00 89.75 201 MET A O 1
ATOM 1539 N N . LEU A 1 202 ? 5.747 4.594 -11.681 1.00 86.81 202 LEU A N 1
ATOM 1540 C CA . LEU A 1 202 ? 4.317 4.433 -11.399 1.00 86.81 202 LEU A CA 1
ATOM 1541 C C . LEU A 1 202 ? 3.590 3.689 -12.519 1.00 86.81 202 LEU A C 1
ATOM 1543 O O . LEU A 1 202 ? 2.725 2.865 -12.229 1.00 86.81 202 LEU A O 1
ATOM 1547 N N . VAL A 1 203 ? 3.995 3.928 -13.766 1.00 84.38 203 VAL A N 1
ATOM 1548 C CA . VAL A 1 203 ? 3.632 3.137 -14.942 1.00 84.38 203 VAL A CA 1
ATOM 1549 C C . VAL A 1 203 ? 4.938 2.664 -15.564 1.00 84.38 203 VAL A C 1
ATOM 1551 O O . VAL A 1 203 ? 5.697 3.500 -16.048 1.00 84.38 203 VAL A O 1
ATOM 1554 N N . PRO A 1 204 ? 5.257 1.360 -15.518 1.00 72.81 204 PRO A N 1
ATOM 1555 C CA . PRO A 1 204 ? 6.382 0.843 -16.278 1.00 72.81 204 PRO A CA 1
ATOM 1556 C C . PRO A 1 204 ? 6.146 1.165 -17.758 1.00 72.81 204 PRO A C 1
ATOM 1558 O O . PRO A 1 204 ? 5.005 1.009 -18.209 1.00 72.81 204 PRO A O 1
ATOM 1561 N N . PRO A 1 205 ? 7.168 1.598 -18.518 1.00 70.06 205 PRO A N 1
ATOM 1562 C CA . PRO A 1 205 ? 7.024 1.729 -19.959 1.00 70.06 205 PRO A 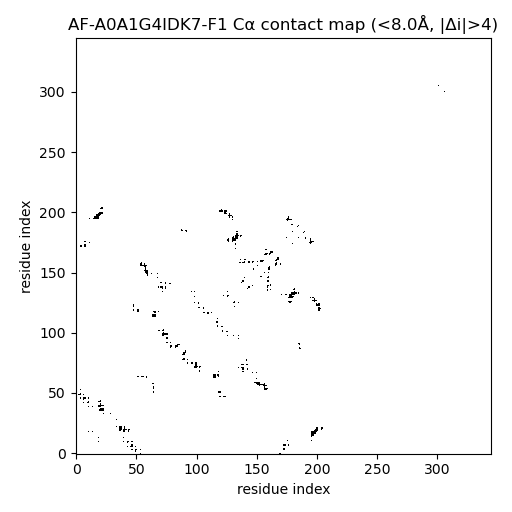CA 1
ATOM 1563 C C . PRO A 1 205 ? 6.494 0.394 -20.473 1.00 70.06 205 PRO A C 1
ATOM 1565 O O . PRO A 1 205 ? 7.069 -0.656 -20.164 1.00 70.06 205 PRO A O 1
ATOM 1568 N N . CYS A 1 206 ? 5.352 0.418 -21.170 1.00 59.44 206 CYS A N 1
ATOM 1569 C CA . CYS A 1 206 ? 4.862 -0.783 -21.829 1.00 59.44 206 CYS A CA 1
ATOM 1570 C C . CYS A 1 206 ? 6.037 -1.290 -22.655 1.00 59.44 206 CYS A C 1
ATOM 1572 O O . CYS A 1 206 ? 6.594 -0.529 -23.447 1.00 59.44 206 CYS A O 1
ATOM 1574 N N . ALA A 1 207 ? 6.471 -2.525 -22.404 1.00 49.59 207 ALA A N 1
ATOM 1575 C CA . ALA A 1 207 ? 7.419 -3.191 -23.272 1.00 49.59 207 ALA A CA 1
ATOM 1576 C C . ALA A 1 207 ? 6.688 -3.364 -24.601 1.00 49.59 207 ALA A C 1
ATOM 1578 O O . ALA A 1 207 ? 6.030 -4.378 -24.835 1.00 49.59 207 ALA A O 1
ATOM 1579 N N . ASP A 1 208 ? 6.686 -2.305 -25.409 1.00 44.84 208 ASP A N 1
ATOM 1580 C CA . ASP A 1 208 ? 6.104 -2.314 -26.725 1.00 44.84 208 ASP A CA 1
ATOM 1581 C C . ASP A 1 208 ? 6.845 -3.424 -27.446 1.00 44.84 208 ASP A C 1
ATOM 1583 O O . ASP A 1 208 ? 8.051 -3.374 -27.692 1.00 44.84 208 ASP A O 1
ATOM 1587 N N . ASN A 1 209 ? 6.104 -4.500 -27.685 1.00 45.38 209 ASN A N 1
ATOM 1588 C CA . ASN A 1 209 ? 6.531 -5.642 -28.453 1.00 45.38 209 ASN A CA 1
ATOM 1589 C C . ASN A 1 209 ? 6.639 -5.209 -29.920 1.00 45.38 209 ASN A C 1
ATOM 1591 O O . ASN A 1 209 ? 5.980 -5.767 -30.802 1.00 45.38 209 ASN A O 1
ATOM 1595 N N . THR A 1 210 ? 7.551 -4.285 -30.222 1.00 46.94 210 THR A N 1
ATOM 1596 C CA . THR A 1 210 ? 8.115 -4.015 -31.550 1.00 46.94 210 THR A CA 1
ATOM 1597 C C . THR A 1 210 ? 8.988 -5.194 -32.005 1.00 46.94 210 THR A C 1
ATOM 1599 O O . THR A 1 210 ? 10.032 -5.053 -32.626 1.00 46.94 210 THR A O 1
ATOM 1602 N N . ARG A 1 211 ? 8.519 -6.411 -31.718 1.00 43.97 211 ARG A N 1
ATOM 1603 C CA . ARG A 1 211 ? 8.835 -7.653 -32.413 1.00 43.97 211 ARG A CA 1
ATOM 1604 C C . ARG A 1 211 ? 7.787 -7.960 -33.489 1.00 43.97 211 ARG A C 1
ATOM 1606 O O . ARG A 1 211 ? 7.731 -9.077 -33.994 1.00 43.97 211 ARG A O 1
ATOM 1613 N N . ARG A 1 212 ? 6.951 -6.982 -33.863 1.00 45.94 212 ARG A N 1
ATOM 1614 C CA . ARG A 1 212 ? 6.167 -7.039 -35.099 1.00 45.94 212 ARG A CA 1
ATOM 1615 C C . ARG A 1 212 ? 7.064 -6.671 -36.286 1.00 45.94 212 ARG A C 1
ATOM 1617 O O . ARG A 1 212 ? 7.267 -5.504 -36.585 1.00 45.94 212 ARG A O 1
ATOM 1624 N N . ASN A 1 213 ? 7.525 -7.723 -36.963 1.00 47.59 213 ASN A N 1
ATOM 1625 C CA . ASN A 1 213 ? 7.888 -7.779 -38.384 1.00 47.59 213 ASN A CA 1
ATOM 1626 C C . ASN A 1 213 ? 9.240 -7.184 -38.822 1.00 47.59 213 ASN A C 1
ATOM 1628 O O . ASN A 1 213 ? 9.284 -6.211 -39.563 1.00 47.59 213 ASN A O 1
ATOM 1632 N N . ALA A 1 214 ? 10.339 -7.880 -38.513 1.00 52.03 214 ALA A N 1
ATOM 1633 C CA . ALA A 1 214 ? 11.592 -7.777 -39.283 1.00 52.03 214 ALA A CA 1
ATOM 1634 C C . ALA A 1 214 ? 11.695 -8.810 -40.434 1.00 52.03 214 ALA A C 1
ATOM 1636 O O . ALA A 1 214 ? 12.755 -8.956 -41.028 1.00 52.03 214 ALA A O 1
ATOM 1637 N N . ASN A 1 215 ? 10.599 -9.505 -40.775 1.00 50.72 215 ASN A N 1
ATOM 1638 C CA . ASN A 1 215 ? 10.538 -10.470 -41.886 1.00 50.72 215 ASN A CA 1
ATOM 1639 C C . ASN A 1 215 ? 9.524 -10.043 -42.970 1.00 50.72 215 ASN A C 1
ATOM 1641 O O . ASN A 1 215 ? 8.754 -10.863 -43.464 1.00 50.72 215 ASN A O 1
ATOM 1645 N N . GLY A 1 216 ? 9.490 -8.754 -43.317 1.00 44.31 216 GLY A N 1
ATOM 1646 C CA . GLY A 1 216 ? 8.788 -8.244 -44.501 1.00 44.31 216 GLY A CA 1
ATOM 1647 C C . GLY A 1 216 ? 9.795 -7.923 -45.614 1.00 44.31 216 GLY A C 1
ATOM 1648 O O . GLY A 1 216 ? 10.793 -7.264 -45.324 1.00 44.31 216 GLY A O 1
ATOM 1649 N N . PRO A 1 217 ? 9.593 -8.394 -46.858 1.00 54.72 217 PRO A N 1
ATOM 1650 C CA . PRO A 1 217 ? 10.579 -8.272 -47.922 1.00 54.72 217 PRO A CA 1
ATOM 1651 C C . PRO A 1 217 ? 10.662 -6.843 -48.469 1.00 54.72 217 PRO A C 1
ATOM 1653 O O . PRO A 1 217 ? 9.655 -6.162 -48.642 1.00 54.72 217 PRO A O 1
ATOM 1656 N N . MET A 1 218 ? 11.902 -6.441 -48.750 1.00 51.47 218 MET A N 1
ATOM 1657 C CA . MET A 1 218 ? 12.340 -5.425 -49.713 1.00 51.47 218 MET A CA 1
ATOM 1658 C C . MET A 1 218 ? 11.246 -4.840 -50.623 1.00 51.47 218 MET A C 1
ATOM 1660 O O . MET A 1 218 ? 10.750 -5.539 -51.500 1.00 51.47 218 MET A O 1
ATOM 1664 N N . HIS A 1 219 ? 11.009 -3.528 -50.516 1.00 42.09 219 HIS A N 1
ATOM 1665 C CA . HIS A 1 219 ? 11.059 -2.620 -51.670 1.00 42.09 219 HIS A CA 1
ATOM 1666 C C . HIS A 1 219 ? 11.017 -1.140 -51.252 1.00 42.09 219 HIS A C 1
ATOM 1668 O O . HIS A 1 219 ? 10.142 -0.724 -50.504 1.00 42.09 219 HIS A O 1
ATOM 1674 N N . GLY A 1 220 ? 11.915 -0.338 -51.839 1.00 35.97 220 GLY A N 1
ATOM 1675 C CA . GLY A 1 220 ? 11.566 1.024 -52.261 1.00 35.97 220 GLY A CA 1
ATOM 1676 C C . GLY A 1 220 ? 12.050 2.199 -51.409 1.00 35.97 220 GLY A C 1
ATOM 1677 O O . GLY A 1 220 ? 11.251 2.880 -50.790 1.00 35.97 220 GLY A O 1
ATOM 1678 N N . ASN A 1 221 ? 13.354 2.467 -51.455 1.00 39.84 221 ASN A N 1
ATOM 1679 C CA . ASN A 1 221 ? 13.943 3.764 -51.819 1.00 39.84 221 ASN A CA 1
ATOM 1680 C C . ASN A 1 221 ? 13.181 5.070 -51.463 1.00 39.84 221 ASN A C 1
ATOM 1682 O O . ASN A 1 221 ? 12.287 5.480 -52.195 1.00 39.84 221 ASN A O 1
ATOM 1686 N N . SER A 1 222 ? 13.678 5.817 -50.473 1.00 34.53 222 SER A N 1
ATOM 1687 C CA . SER A 1 222 ? 13.937 7.266 -50.595 1.00 34.53 222 SER A CA 1
ATOM 1688 C C . SER A 1 222 ? 14.698 7.741 -49.360 1.00 34.53 222 SER A C 1
ATOM 1690 O O . SER A 1 222 ? 14.191 7.669 -48.242 1.00 34.53 222 SER A O 1
ATOM 1692 N N . GLY A 1 223 ? 15.942 8.164 -49.565 1.00 38.53 223 GLY A N 1
ATOM 1693 C CA . GLY A 1 223 ? 16.805 8.652 -48.503 1.00 38.53 223 GLY A CA 1
ATOM 1694 C C . GLY A 1 223 ? 16.358 10.001 -47.958 1.00 38.53 223 GLY A C 1
ATOM 1695 O O . GLY A 1 223 ? 15.985 10.889 -48.714 1.00 38.53 223 GLY A O 1
ATOM 1696 N N . GLU A 1 224 ? 16.509 10.170 -46.650 1.00 29.86 224 GLU A N 1
ATOM 1697 C CA . GLU A 1 224 ? 16.768 11.478 -46.067 1.00 29.86 224 GLU A CA 1
ATOM 1698 C C . GLU A 1 224 ? 17.600 11.282 -44.798 1.00 29.86 224 GLU A C 1
ATOM 1700 O O . GLU A 1 224 ? 17.132 10.840 -43.751 1.00 29.86 224 GLU A O 1
ATOM 1705 N N . ALA A 1 225 ? 18.902 11.522 -44.940 1.00 33.69 225 ALA A N 1
ATOM 1706 C CA . ALA A 1 225 ? 19.846 11.536 -43.840 1.00 33.69 225 ALA A CA 1
ATOM 1707 C C . ALA A 1 225 ? 19.686 12.860 -43.083 1.00 33.69 225 ALA A C 1
ATOM 1709 O O . ALA A 1 225 ? 20.172 13.896 -43.538 1.00 33.69 225 ALA A O 1
ATOM 1710 N N . ILE A 1 226 ? 19.034 12.834 -41.920 1.00 31.59 226 ILE A N 1
ATOM 1711 C CA . ILE A 1 226 ? 19.038 13.981 -41.009 1.00 31.59 226 ILE A CA 1
ATOM 1712 C C . ILE A 1 226 ? 20.267 13.873 -40.106 1.00 31.59 226 ILE A C 1
ATOM 1714 O O . ILE A 1 226 ? 20.393 12.989 -39.260 1.00 31.59 226 ILE A O 1
ATOM 1718 N N . LYS A 1 227 ? 21.203 14.790 -40.357 1.00 28.84 227 LYS A N 1
ATOM 1719 C CA . LYS A 1 227 ? 22.400 15.061 -39.564 1.00 28.84 227 LYS A CA 1
ATOM 1720 C C . LYS A 1 227 ? 22.018 15.406 -38.123 1.00 28.84 227 LYS A C 1
ATOM 1722 O O . LYS A 1 227 ? 21.230 16.318 -37.891 1.00 28.84 227 LYS A O 1
ATOM 1727 N N . TRP A 1 228 ? 22.661 14.738 -37.173 1.00 27.86 228 TRP A N 1
ATOM 1728 C CA . TRP A 1 228 ? 22.725 15.174 -35.783 1.00 27.86 228 TRP A CA 1
ATOM 1729 C C . TRP A 1 228 ? 23.514 16.484 -35.713 1.00 27.86 228 TRP A C 1
ATOM 1731 O O . TRP A 1 228 ? 24.701 16.501 -36.042 1.00 27.86 228 TRP A O 1
ATOM 1741 N N . LEU A 1 229 ? 22.858 17.575 -35.314 1.00 28.59 229 LEU A N 1
ATOM 1742 C CA . LEU A 1 229 ? 23.554 18.770 -34.853 1.00 28.59 229 LEU A CA 1
ATOM 1743 C C . LEU A 1 229 ? 23.721 18.681 -33.338 1.00 28.59 229 LEU A C 1
ATOM 1745 O O . LEU A 1 229 ? 22.761 18.720 -32.571 1.00 28.59 229 LEU A O 1
ATOM 1749 N N . ASP A 1 230 ? 24.985 18.534 -32.972 1.00 33.81 230 ASP A N 1
ATOM 1750 C CA . ASP A 1 230 ? 25.578 18.831 -31.681 1.00 33.81 230 ASP A CA 1
ATOM 1751 C C . ASP A 1 230 ? 25.196 20.260 -31.258 1.00 33.81 230 ASP A C 1
ATOM 1753 O O . ASP A 1 230 ? 25.338 21.198 -32.045 1.00 33.81 230 ASP A O 1
ATOM 1757 N N . ASN A 1 231 ? 24.688 20.433 -30.038 1.00 29.44 231 ASN A N 1
ATOM 1758 C CA . ASN A 1 231 ? 24.551 21.756 -29.439 1.00 29.44 231 ASN A CA 1
ATOM 1759 C C . ASN A 1 231 ? 24.785 21.665 -27.928 1.00 29.44 231 ASN A C 1
ATOM 1761 O O . ASN A 1 231 ? 23.867 21.566 -27.113 1.00 29.44 231 ASN A O 1
ATOM 1765 N N . ARG A 1 232 ? 26.071 21.684 -27.569 1.00 34.34 232 ARG A N 1
ATOM 1766 C CA . ARG A 1 232 ? 26.538 22.152 -26.266 1.00 34.34 232 ARG A CA 1
ATOM 1767 C C . ARG A 1 232 ? 26.332 23.661 -26.200 1.00 34.34 232 ARG A C 1
ATOM 1769 O O . ARG A 1 232 ? 26.888 24.362 -27.035 1.00 34.34 232 ARG A O 1
ATOM 1776 N N . HIS A 1 233 ? 25.638 24.150 -25.178 1.00 31.50 233 HIS A N 1
ATOM 1777 C CA . HIS A 1 233 ? 25.910 25.478 -24.636 1.00 31.50 233 HIS A CA 1
ATOM 1778 C C . HIS A 1 233 ? 25.643 25.556 -23.135 1.00 31.50 233 HIS A C 1
ATOM 1780 O O . HIS A 1 233 ? 24.910 24.758 -22.554 1.00 31.50 233 HIS A O 1
ATOM 1786 N N . ASP A 1 234 ? 26.364 26.508 -22.559 1.00 29.86 234 ASP A N 1
ATOM 1787 C CA . ASP A 1 234 ? 26.866 26.594 -21.204 1.00 29.86 234 ASP A CA 1
ATOM 1788 C C . ASP A 1 234 ? 25.831 26.802 -20.101 1.00 29.86 234 ASP A C 1
ATOM 1790 O O . ASP A 1 234 ? 24.823 27.494 -20.229 1.00 29.86 234 ASP A O 1
ATOM 1794 N N . THR A 1 235 ? 26.217 26.278 -18.942 1.00 35.38 235 THR A N 1
ATOM 1795 C CA . THR A 1 235 ? 25.867 26.752 -17.605 1.00 35.38 235 THR A CA 1
ATOM 1796 C C . THR A 1 235 ? 26.017 28.268 -17.467 1.00 35.38 235 THR A C 1
ATOM 1798 O O . THR A 1 235 ? 27.105 28.814 -17.636 1.00 35.38 235 THR A O 1
ATOM 1801 N N . THR A 1 236 ? 24.961 28.953 -17.026 1.00 28.22 236 THR A N 1
ATOM 1802 C CA . THR A 1 236 ? 25.108 30.243 -16.340 1.00 28.22 236 THR A CA 1
ATOM 1803 C C . THR A 1 236 ? 24.208 30.282 -15.111 1.00 28.22 236 THR A C 1
ATOM 1805 O O . THR A 1 236 ? 22.989 30.147 -15.182 1.00 28.22 236 THR A O 1
ATOM 1808 N N . THR A 1 237 ? 24.866 30.415 -13.967 1.00 35.44 237 THR A N 1
ATOM 1809 C CA . THR A 1 237 ? 24.333 30.456 -12.608 1.00 35.44 237 THR A CA 1
ATOM 1810 C C . THR A 1 237 ? 23.571 31.763 -12.380 1.00 35.44 237 THR A C 1
ATOM 1812 O O . THR A 1 237 ? 24.175 32.829 -12.307 1.00 35.44 237 THR A O 1
ATOM 1815 N N . GLY A 1 238 ? 22.245 31.693 -12.259 1.00 26.45 238 GLY A N 1
ATOM 1816 C CA . GLY A 1 238 ? 21.398 32.818 -11.861 1.00 26.45 238 GLY A CA 1
ATOM 1817 C C . GLY A 1 238 ? 20.982 32.693 -10.398 1.00 26.45 238 GLY A C 1
ATOM 1818 O O . GLY A 1 238 ? 20.075 31.930 -10.078 1.00 26.45 238 GLY A O 1
ATOM 1819 N N . HIS A 1 239 ? 21.650 33.435 -9.516 1.00 26.23 239 HIS A N 1
ATOM 1820 C CA . HIS A 1 239 ? 21.226 33.652 -8.132 1.00 26.23 239 HIS A CA 1
ATOM 1821 C C . HIS A 1 239 ? 19.883 34.401 -8.125 1.00 26.23 239 HIS A C 1
ATOM 1823 O O . HIS A 1 239 ? 19.806 35.531 -8.604 1.00 26.23 239 HIS A O 1
ATOM 1829 N N . ILE A 1 240 ? 18.835 33.796 -7.564 1.00 29.27 240 ILE A N 1
ATOM 1830 C CA . ILE A 1 240 ? 17.579 34.489 -7.254 1.00 29.27 240 ILE A CA 1
ATOM 1831 C C . ILE A 1 240 ? 17.577 34.773 -5.752 1.00 29.27 240 ILE A C 1
ATOM 1833 O O . ILE A 1 240 ? 17.421 33.865 -4.940 1.00 29.27 240 ILE A O 1
ATOM 1837 N N . THR A 1 241 ? 17.777 36.039 -5.392 1.00 29.92 241 THR A N 1
ATOM 1838 C CA . THR A 1 241 ? 17.645 36.551 -4.023 1.00 29.92 241 THR A CA 1
ATOM 1839 C C . THR A 1 241 ? 16.180 36.916 -3.765 1.00 29.92 241 THR A C 1
ATOM 1841 O O . THR A 1 241 ? 15.660 37.786 -4.467 1.00 29.92 241 THR A O 1
ATOM 1844 N N . PRO A 1 242 ? 15.488 36.328 -2.774 1.00 31.95 242 PRO A N 1
ATOM 1845 C CA . PRO A 1 242 ? 14.169 36.801 -2.382 1.00 31.95 242 PRO A CA 1
ATOM 1846 C C . PRO A 1 242 ? 14.301 37.989 -1.421 1.00 31.95 242 PRO A C 1
ATOM 1848 O O . PRO A 1 242 ? 14.842 37.871 -0.323 1.00 31.95 242 PRO A O 1
ATOM 1851 N N . LEU A 1 243 ? 13.772 39.138 -1.841 1.00 29.64 243 LEU A N 1
ATOM 1852 C CA . LEU A 1 243 ? 13.470 40.284 -0.987 1.00 29.64 243 LEU A CA 1
ATOM 1853 C C . LEU A 1 243 ? 12.323 39.911 -0.036 1.00 29.64 243 LEU A C 1
ATOM 1855 O O . LEU A 1 243 ? 11.186 39.768 -0.479 1.00 29.64 243 LEU A O 1
ATOM 1859 N N . PHE A 1 244 ? 12.603 39.805 1.263 1.00 31.62 244 PHE A N 1
ATOM 1860 C CA . PHE A 1 244 ? 11.569 39.809 2.298 1.00 31.62 244 PHE A CA 1
ATOM 1861 C C . PHE A 1 244 ? 11.664 41.086 3.130 1.00 31.62 244 PHE A C 1
ATOM 1863 O O . PHE A 1 244 ? 12.657 41.353 3.806 1.00 31.62 244 PHE A O 1
ATOM 1870 N N . GLY A 1 245 ? 10.600 41.886 3.038 1.00 27.73 245 GLY A N 1
ATOM 1871 C CA . GLY A 1 245 ? 10.361 43.053 3.872 1.00 27.73 245 GLY A CA 1
ATOM 1872 C C . GLY A 1 245 ? 10.147 42.641 5.325 1.00 27.73 245 GLY A C 1
ATOM 1873 O O . GLY A 1 245 ? 9.399 41.713 5.625 1.00 27.73 245 GLY A O 1
ATOM 1874 N N . GLY A 1 246 ? 10.840 43.334 6.224 1.00 27.50 246 GLY A N 1
ATOM 1875 C CA . GLY A 1 246 ? 10.770 43.096 7.655 1.00 27.50 246 GLY A CA 1
ATOM 1876 C C . GLY A 1 246 ? 9.474 43.615 8.274 1.00 27.50 246 GLY A C 1
ATOM 1877 O O . GLY A 1 246 ? 9.153 44.796 8.165 1.00 27.50 246 GLY A O 1
ATOM 1878 N N . CYS A 1 247 ? 8.802 42.752 9.031 1.00 28.69 247 CYS A N 1
ATOM 1879 C CA . CYS A 1 247 ? 7.922 43.164 10.116 1.00 28.69 247 CYS A CA 1
ATOM 1880 C C . CYS A 1 247 ? 8.646 42.889 11.437 1.00 28.69 247 CYS A C 1
ATOM 1882 O O . CYS A 1 247 ? 8.842 41.744 11.837 1.00 28.69 247 CYS A O 1
ATOM 1884 N N . LYS A 1 248 ? 9.075 43.965 12.102 1.00 31.19 248 LYS A N 1
ATOM 1885 C CA . LYS A 1 248 ? 9.548 43.938 13.487 1.00 31.19 248 LYS A CA 1
ATOM 1886 C C . LYS A 1 248 ? 8.343 43.699 14.398 1.00 31.19 248 LYS A C 1
ATOM 1888 O O . LYS A 1 248 ? 7.418 44.504 14.381 1.00 31.19 248 LYS A O 1
ATOM 1893 N N . SER A 1 249 ? 8.384 42.655 15.220 1.00 32.47 249 SER A N 1
ATOM 1894 C CA . SER A 1 249 ? 7.546 42.563 16.416 1.00 32.47 249 SER A CA 1
ATOM 1895 C C . SER A 1 249 ? 8.438 42.245 17.608 1.00 32.47 249 SER A C 1
ATOM 1897 O O . SER A 1 249 ? 9.105 41.215 17.657 1.00 32.47 249 SER A O 1
ATOM 1899 N N . THR A 1 250 ? 8.500 43.197 18.528 1.00 32.53 250 THR A N 1
ATOM 1900 C CA . THR A 1 250 ? 9.245 43.160 19.784 1.00 32.53 250 THR A CA 1
ATOM 1901 C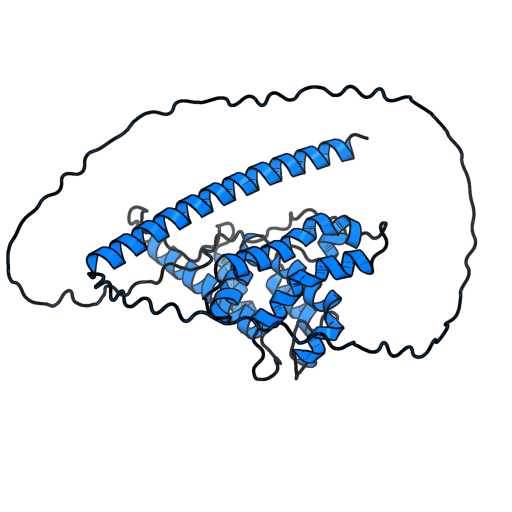 C . THR A 1 250 ? 8.623 42.153 20.748 1.00 32.53 250 THR A C 1
ATOM 1903 O O . THR A 1 250 ? 7.443 42.260 21.079 1.00 32.53 250 THR A O 1
ATOM 1906 N N . VAL A 1 251 ? 9.429 41.198 21.212 1.00 32.88 251 VAL A N 1
ATOM 1907 C CA . VAL A 1 251 ? 9.090 40.251 22.281 1.00 32.88 251 VAL A CA 1
ATOM 1908 C C . VAL A 1 251 ? 9.367 40.917 23.627 1.00 32.88 251 VAL A C 1
ATOM 1910 O O . VAL A 1 251 ? 10.500 41.296 23.915 1.00 32.88 251 VAL A O 1
ATOM 1913 N N . GLY A 1 252 ? 8.319 41.066 24.437 1.00 31.42 252 GLY A N 1
ATOM 1914 C CA . GLY A 1 252 ? 8.423 41.358 25.862 1.00 31.42 252 GLY A CA 1
ATOM 1915 C C . GLY A 1 252 ? 8.551 40.054 26.644 1.00 31.42 252 GLY A C 1
ATOM 1916 O O . GLY A 1 252 ? 7.684 39.186 26.568 1.00 31.42 252 GLY A O 1
ATOM 1917 N N . THR A 1 253 ? 9.649 39.921 27.374 1.00 31.22 253 THR A N 1
ATOM 1918 C CA . THR A 1 253 ? 9.944 38.845 28.320 1.00 31.22 253 THR A CA 1
ATOM 1919 C C . THR A 1 253 ? 9.054 38.978 29.556 1.00 31.22 253 THR A C 1
ATOM 1921 O O . THR A 1 253 ? 9.063 40.013 30.220 1.00 31.22 253 THR A O 1
ATOM 1924 N N . ALA A 1 254 ? 8.313 37.923 29.899 1.00 32.50 254 ALA A N 1
ATOM 1925 C CA . ALA A 1 254 ? 7.682 37.783 31.207 1.00 32.50 254 ALA A CA 1
ATOM 1926 C C . ALA A 1 254 ? 7.932 36.371 31.745 1.00 32.50 254 ALA A C 1
ATOM 1928 O O . ALA A 1 254 ? 7.329 35.382 31.335 1.00 32.50 254 ALA A O 1
ATOM 1929 N N . GLU A 1 255 ? 8.885 36.333 32.661 1.00 32.97 255 GLU A N 1
ATOM 1930 C CA . GLU A 1 255 ? 9.271 35.241 33.536 1.00 32.97 255 GLU A CA 1
ATOM 1931 C C . GLU A 1 255 ? 8.142 34.943 34.538 1.00 32.97 255 GLU A C 1
ATOM 1933 O O . GLU A 1 255 ? 7.624 35.861 35.176 1.00 32.97 255 GLU A O 1
ATOM 1938 N N . ARG A 1 256 ? 7.760 33.671 34.715 1.00 34.94 256 ARG A N 1
ATOM 1939 C CA . ARG A 1 256 ? 7.062 33.217 35.930 1.00 34.94 256 ARG A CA 1
ATOM 1940 C C . ARG A 1 256 ? 7.289 31.729 36.193 1.00 34.94 256 ARG A C 1
ATOM 1942 O O . ARG A 1 256 ? 6.750 30.863 35.512 1.00 34.94 256 ARG A O 1
ATOM 1949 N N . ARG A 1 257 ? 8.075 31.476 37.242 1.00 36.69 257 ARG A N 1
ATOM 1950 C CA . ARG A 1 257 ? 8.060 30.256 38.058 1.00 36.69 257 ARG A CA 1
ATOM 1951 C C . ARG A 1 257 ? 6.677 30.059 38.687 1.00 36.69 257 ARG A C 1
ATOM 1953 O O . ARG A 1 257 ? 6.046 31.049 39.052 1.00 36.69 257 ARG A O 1
ATOM 1960 N N . SER A 1 258 ? 6.279 28.801 38.874 1.00 34.88 258 SER A N 1
ATOM 1961 C CA . SER A 1 258 ? 5.793 28.285 40.163 1.00 34.88 258 SER A CA 1
ATOM 1962 C C . SER A 1 258 ? 5.551 26.778 40.112 1.00 34.88 258 SER A C 1
ATOM 1964 O O . SER A 1 258 ? 5.053 26.234 39.129 1.00 34.88 258 SER A O 1
ATOM 1966 N N . ASP A 1 259 ? 5.931 26.150 41.217 1.00 32.53 259 ASP A N 1
ATOM 1967 C CA . ASP A 1 259 ? 5.912 24.730 41.522 1.00 32.53 259 ASP A CA 1
ATOM 1968 C C . ASP A 1 259 ? 4.515 24.146 41.811 1.00 32.53 259 ASP A C 1
ATOM 1970 O O . ASP A 1 259 ? 3.570 24.850 42.165 1.00 32.53 259 ASP A O 1
ATOM 1974 N N . SER A 1 260 ? 4.510 22.808 41.854 1.00 34.34 260 SER A N 1
ATOM 1975 C CA . SER A 1 260 ? 3.872 21.944 42.868 1.00 34.34 260 SER A CA 1
ATOM 1976 C C . SER A 1 260 ? 2.525 21.243 42.581 1.00 34.34 260 SER A C 1
ATOM 1978 O O . SER A 1 260 ? 1.506 21.840 42.265 1.00 34.34 260 SER A O 1
ATOM 1980 N N . HIS A 1 261 ? 2.624 19.914 42.746 1.00 32.72 261 HIS A N 1
ATOM 1981 C CA . HIS A 1 261 ? 1.716 18.892 43.301 1.00 32.72 261 HIS A CA 1
ATOM 1982 C C . HIS A 1 261 ? 0.188 18.943 43.109 1.00 32.72 261 HIS A C 1
ATOM 1984 O O . HIS A 1 261 ? -0.486 19.903 43.457 1.00 32.72 261 HIS A O 1
ATOM 1990 N N . GLY A 1 262 ? -0.377 17.773 42.770 1.00 29.39 262 GLY A N 1
ATOM 1991 C CA . GLY A 1 262 ? -1.796 17.482 42.988 1.00 29.39 262 GLY A CA 1
ATOM 1992 C C . GLY A 1 262 ? -2.268 16.148 42.407 1.00 29.39 262 GLY A C 1
ATOM 1993 O O . GLY A 1 262 ? -2.694 16.080 41.262 1.00 29.39 262 GLY A O 1
ATOM 1994 N N . VAL A 1 263 ? -2.208 15.099 43.227 1.00 36.59 263 VAL A N 1
ATOM 1995 C CA . VAL A 1 263 ? -2.956 13.834 43.099 1.00 36.59 263 VAL A CA 1
ATOM 1996 C C . VAL A 1 263 ? -4.464 14.118 43.094 1.00 36.59 263 VAL A C 1
ATOM 1998 O O . VAL A 1 263 ? -4.892 14.956 43.873 1.00 36.59 263 VAL A O 1
ATOM 2001 N N . TYR A 1 264 ? -5.252 13.418 42.267 1.00 33.69 264 TYR A N 1
ATOM 2002 C CA . TYR A 1 264 ? -6.494 12.700 42.633 1.00 33.69 264 TYR A CA 1
ATOM 2003 C C . TYR A 1 264 ? -7.144 12.092 41.382 1.00 33.69 264 TYR A C 1
ATOM 2005 O O . TYR A 1 264 ? -7.360 12.764 40.376 1.00 33.69 264 TYR A O 1
ATOM 2013 N N . GLY A 1 265 ? -7.462 10.800 41.464 1.00 33.44 265 GLY A N 1
ATOM 2014 C CA . GLY A 1 265 ? -8.287 10.110 40.481 1.00 33.44 265 GLY A CA 1
ATOM 2015 C C . GLY A 1 265 ? -9.770 10.449 40.625 1.00 33.44 265 GLY A C 1
ATOM 2016 O O . GLY A 1 265 ? -10.230 10.867 41.689 1.00 33.44 265 GLY A O 1
ATOM 2017 N N . ARG A 1 266 ? -10.534 10.193 39.561 1.00 39.22 266 ARG A N 1
ATOM 2018 C CA . ARG A 1 266 ? -11.941 9.808 39.679 1.00 39.22 266 ARG A CA 1
ATOM 2019 C C . ARG A 1 266 ? -12.428 9.131 38.408 1.00 39.22 266 ARG A C 1
ATOM 2021 O O . ARG A 1 266 ? -12.362 9.702 37.324 1.00 39.22 266 ARG A O 1
ATOM 2028 N N . GLU A 1 267 ? -12.941 7.923 38.598 1.00 38.91 267 GLU A N 1
ATOM 2029 C CA . GLU A 1 267 ? -13.927 7.288 37.737 1.00 38.91 267 GLU A CA 1
ATOM 2030 C C . GLU A 1 267 ? -15.084 8.248 37.449 1.00 38.91 267 GLU A C 1
ATOM 2032 O O . GLU A 1 267 ? -15.579 8.911 38.364 1.00 38.91 267 GLU A O 1
ATOM 2037 N N . MET A 1 268 ? -15.590 8.228 36.217 1.00 37.34 268 MET A N 1
ATOM 2038 C CA . MET A 1 268 ? -17.013 8.439 35.987 1.00 37.34 268 MET A CA 1
ATOM 2039 C C . MET A 1 268 ? -17.538 7.469 34.931 1.00 37.34 268 MET A C 1
ATOM 2041 O O . MET A 1 268 ? -17.024 7.346 33.822 1.00 37.34 268 MET A O 1
ATOM 2045 N N . ARG A 1 269 ? -18.584 6.783 35.388 1.00 37.81 269 ARG A N 1
ATOM 2046 C CA . ARG A 1 269 ? -19.533 5.897 34.725 1.00 37.81 269 ARG A CA 1
ATOM 2047 C C . ARG A 1 269 ? -20.141 6.453 33.440 1.00 37.81 269 ARG A C 1
ATOM 2049 O O . ARG A 1 269 ? -20.284 7.657 33.255 1.00 37.81 269 ARG A O 1
ATOM 2056 N N . GLY A 1 270 ? -20.619 5.485 32.660 1.00 35.22 270 GLY A N 1
ATOM 2057 C CA . GLY A 1 270 ? -21.472 5.615 31.492 1.00 35.22 270 GLY A CA 1
ATOM 2058 C C . GLY A 1 270 ? -22.677 6.542 31.638 1.00 35.22 270 GLY A C 1
ATOM 2059 O O . GLY A 1 270 ? -23.317 6.637 32.684 1.00 35.22 270 GLY A O 1
ATOM 2060 N N . GLY A 1 271 ? -23.008 7.147 30.504 1.00 35.50 271 GLY A N 1
ATOM 2061 C CA . GLY A 1 271 ? -24.279 7.786 30.226 1.00 35.50 271 GLY A CA 1
ATOM 2062 C C . GLY A 1 271 ? -24.693 7.396 28.815 1.00 35.50 271 GLY A C 1
ATOM 2063 O O . GLY A 1 271 ? -24.139 7.901 27.843 1.00 35.50 271 GLY A O 1
ATOM 2064 N N . ASN A 1 272 ? -25.637 6.460 28.727 1.00 40.28 272 ASN A N 1
ATOM 2065 C CA . ASN A 1 272 ? -26.454 6.246 27.541 1.00 40.28 272 ASN A CA 1
ATOM 2066 C C . ASN A 1 272 ? -27.171 7.555 27.212 1.00 40.28 272 ASN A C 1
ATOM 2068 O O . ASN A 1 272 ? -27.788 8.124 28.108 1.00 40.28 272 ASN A O 1
ATOM 2072 N N . ASN A 1 273 ? -27.168 7.977 25.949 1.00 40.16 273 ASN A N 1
ATOM 2073 C CA . ASN A 1 273 ? -28.251 8.805 25.441 1.00 40.16 273 ASN A CA 1
ATOM 2074 C C . ASN A 1 273 ? -28.605 8.417 24.008 1.00 40.16 273 ASN A C 1
ATOM 2076 O O . ASN A 1 273 ? -27.782 8.385 23.095 1.00 40.16 273 ASN A O 1
ATOM 2080 N N . SER A 1 274 ? -29.874 8.061 23.904 1.00 36.38 274 SER A N 1
ATOM 2081 C CA . SER A 1 274 ? -30.680 7.742 22.748 1.00 36.38 274 SER A CA 1
ATOM 2082 C C . SER A 1 274 ? -30.913 8.955 21.853 1.00 36.38 274 SER A C 1
ATOM 2084 O O . SER A 1 274 ? -31.215 10.030 22.356 1.00 36.38 274 SER A O 1
ATOM 2086 N N . GLY A 1 275 ? -30.905 8.699 20.546 1.00 37.16 275 GLY A N 1
ATOM 2087 C CA . GLY A 1 275 ? -31.963 9.125 19.631 1.00 37.16 275 GLY A CA 1
ATOM 2088 C C . GLY A 1 275 ? -32.146 10.621 19.410 1.00 37.16 275 GLY A C 1
ATOM 2089 O O . GLY A 1 275 ? -32.933 11.256 20.100 1.00 37.16 275 GLY A O 1
ATOM 2090 N N . GLU A 1 276 ? -31.573 11.119 18.318 1.00 35.44 276 GLU A N 1
ATOM 2091 C CA . GLU A 1 276 ? -32.156 12.244 17.595 1.00 35.44 276 GLU A CA 1
ATOM 2092 C C . GLU A 1 276 ? -32.052 11.953 16.093 1.00 35.44 276 GLU A C 1
ATOM 2094 O O . GLU A 1 276 ? -30.971 11.924 15.503 1.00 35.44 276 GLU A O 1
ATOM 2099 N N . ALA A 1 277 ? -33.198 11.605 15.506 1.00 40.06 277 ALA A N 1
ATOM 2100 C CA . ALA A 1 277 ? -33.367 11.460 14.072 1.00 40.06 277 ALA A CA 1
ATOM 2101 C C . ALA A 1 277 ? -33.364 12.864 13.464 1.00 40.06 277 ALA A C 1
ATOM 2103 O O . ALA A 1 277 ? -34.294 13.637 13.684 1.00 40.06 277 ALA A O 1
ATOM 2104 N N . VAL A 1 278 ? -32.306 13.194 12.727 1.00 39.25 278 VAL A N 1
ATOM 2105 C CA . VAL A 1 278 ? -32.256 14.419 11.932 1.00 39.25 278 VAL A CA 1
ATOM 2106 C C . VAL A 1 278 ? -32.792 14.102 10.544 1.00 39.25 278 VAL A C 1
ATOM 2108 O O . VAL A 1 278 ? -32.211 13.325 9.787 1.00 39.25 278 VAL A O 1
ATOM 2111 N N . ASP A 1 279 ? -33.936 14.715 10.280 1.00 36.91 279 ASP A N 1
ATOM 2112 C CA . ASP A 1 279 ? -34.643 14.826 9.014 1.00 36.91 279 ASP A CA 1
ATOM 2113 C C . ASP A 1 279 ? -33.700 15.377 7.925 1.00 36.91 279 ASP A C 1
ATOM 2115 O O . ASP A 1 279 ? -33.215 16.510 8.006 1.00 36.91 279 ASP A O 1
ATOM 2119 N N . VAL A 1 280 ? -33.367 14.545 6.934 1.00 40.16 280 VAL A N 1
ATOM 2120 C CA . VAL A 1 280 ? -32.533 14.942 5.792 1.00 40.16 280 VAL A CA 1
ATOM 2121 C C . VAL A 1 280 ? -33.453 15.560 4.751 1.00 40.16 280 VAL A C 1
ATOM 2123 O O . VAL A 1 280 ? -34.058 14.871 3.934 1.00 40.16 280 VAL A O 1
ATOM 2126 N N . GLY A 1 281 ? -33.551 16.885 4.831 1.00 33.41 281 GLY A N 1
ATOM 2127 C CA . GLY A 1 281 ? -34.305 17.721 3.914 1.00 33.41 281 GLY A CA 1
ATOM 2128 C C . GLY A 1 281 ? -33.866 17.578 2.456 1.00 33.41 281 GLY A C 1
ATOM 2129 O O . GLY A 1 281 ? -32.689 17.688 2.106 1.00 33.41 281 GLY A O 1
ATOM 2130 N N . ASP A 1 282 ? -34.892 17.381 1.638 1.00 39.38 282 ASP A N 1
ATOM 2131 C CA . ASP A 1 282 ? -35.000 17.531 0.193 1.00 39.38 282 ASP A CA 1
ATOM 2132 C C . ASP A 1 282 ? -34.164 18.698 -0.375 1.00 39.38 282 ASP A C 1
ATOM 2134 O O . ASP A 1 282 ? -34.452 19.871 -0.139 1.00 39.38 282 ASP A O 1
ATOM 2138 N N . TYR A 1 283 ? -33.163 18.381 -1.199 1.00 38.47 283 TYR A N 1
ATOM 2139 C CA . TYR A 1 283 ? -32.562 19.320 -2.152 1.00 38.47 283 TYR A CA 1
ATOM 2140 C C . TYR A 1 283 ? -32.342 18.607 -3.488 1.00 38.47 283 TYR A C 1
ATOM 2142 O O . TYR A 1 283 ? -31.258 18.120 -3.801 1.00 38.47 283 TYR A O 1
ATOM 2150 N N . CYS A 1 284 ? -33.394 18.563 -4.301 1.00 39.53 284 CYS A N 1
ATOM 2151 C CA . CYS A 1 284 ? -33.314 18.285 -5.731 1.00 39.53 284 CYS A CA 1
ATOM 2152 C C . CYS A 1 284 ? -34.277 19.212 -6.470 1.00 39.53 284 CYS A C 1
ATOM 2154 O O . CYS A 1 284 ? -35.471 18.935 -6.539 1.00 39.53 284 CYS A O 1
ATOM 2156 N N . LYS A 1 285 ? -33.746 20.312 -7.020 1.00 38.53 285 LYS A N 1
ATOM 2157 C CA . LYS A 1 285 ? -34.266 20.992 -8.218 1.00 38.53 285 LYS A CA 1
ATOM 2158 C C . LYS A 1 285 ? -33.299 22.093 -8.647 1.00 38.53 285 LYS A C 1
ATOM 2160 O O . LYS A 1 285 ? -33.325 23.207 -8.137 1.00 38.53 285 LYS A O 1
ATOM 2165 N N . SER A 1 286 ? -32.454 21.770 -9.615 1.00 39.81 286 SER A N 1
ATOM 2166 C CA . SER A 1 286 ? -31.847 22.761 -10.495 1.00 39.81 286 SER A CA 1
ATOM 2167 C C . SER A 1 286 ? -32.016 22.250 -11.919 1.00 39.81 286 SER A C 1
ATOM 2169 O O . SER A 1 286 ? -31.267 21.381 -12.365 1.00 39.81 286 SER A O 1
ATOM 2171 N N . ASP A 1 287 ? -33.050 22.764 -12.585 1.00 38.66 287 ASP A N 1
ATOM 2172 C CA . ASP A 1 287 ? -33.250 22.649 -14.025 1.00 38.66 287 ASP A CA 1
ATOM 2173 C C . ASP A 1 287 ? -32.087 23.354 -14.727 1.00 38.66 287 ASP A C 1
ATOM 2175 O O . ASP A 1 287 ? -31.997 24.581 -14.763 1.00 38.66 287 ASP A O 1
ATOM 2179 N N . GLY A 1 288 ? -31.156 22.555 -15.240 1.00 37.03 288 GLY A N 1
ATOM 2180 C CA . GLY A 1 288 ? -30.053 23.001 -16.076 1.00 37.03 288 GLY A CA 1
ATOM 2181 C C . GLY A 1 288 ? -30.236 22.437 -17.473 1.00 37.03 288 GLY A C 1
ATOM 2182 O O . GLY A 1 288 ? -29.863 21.298 -17.738 1.00 37.03 288 GLY A O 1
ATOM 2183 N N . THR A 1 289 ? -30.822 23.232 -18.360 1.00 38.88 289 THR A N 1
ATOM 2184 C CA . THR A 1 289 ? -30.915 22.969 -19.796 1.00 38.88 289 THR A CA 1
ATOM 2185 C C . THR A 1 289 ? -29.512 22.741 -20.366 1.00 38.88 289 THR A C 1
ATOM 2187 O O . THR A 1 289 ? -28.736 23.683 -20.519 1.00 38.88 289 THR A O 1
ATOM 2190 N N . ILE A 1 290 ? -29.165 21.488 -20.669 1.00 37.25 290 ILE A N 1
ATOM 2191 C CA . ILE A 1 290 ? -27.919 21.152 -21.363 1.00 37.25 290 ILE A CA 1
ATOM 2192 C C . ILE A 1 290 ? -28.114 21.520 -22.833 1.00 37.25 290 ILE A C 1
ATOM 2194 O O . ILE A 1 290 ? -28.822 20.840 -23.573 1.00 37.25 290 ILE A O 1
ATOM 2198 N N . ALA A 1 291 ? -27.495 22.624 -23.248 1.00 38.44 291 ALA A N 1
ATOM 2199 C CA . ALA A 1 291 ? -27.325 22.938 -24.656 1.00 38.44 291 ALA A CA 1
ATOM 2200 C C . ALA A 1 291 ? -26.436 21.858 -25.288 1.00 38.44 291 ALA A C 1
ATOM 2202 O O . ALA A 1 291 ? -25.249 21.737 -24.983 1.00 38.44 291 ALA A O 1
ATOM 2203 N N . GLU A 1 292 ? -27.042 21.055 -26.154 1.00 37.03 292 GLU A N 1
ATOM 2204 C CA . GLU A 1 292 ? -26.395 20.029 -26.958 1.00 37.03 292 GLU A CA 1
ATOM 2205 C C . GLU A 1 292 ? -25.482 20.710 -27.995 1.00 37.03 292 GLU A C 1
ATOM 2207 O O . GLU A 1 292 ? -25.882 21.039 -29.112 1.00 37.03 292 GLU A O 1
ATOM 2212 N N . VAL A 1 293 ? -24.233 20.987 -27.611 1.00 42.09 293 VAL A N 1
ATOM 2213 C CA . VAL A 1 293 ? -23.205 21.457 -28.545 1.00 42.09 293 VAL A CA 1
ATOM 2214 C C . VAL A 1 293 ? -22.745 20.257 -29.371 1.00 42.09 293 VAL A C 1
ATOM 2216 O O . VAL A 1 293 ? -21.828 19.529 -28.998 1.00 42.09 293 VAL A O 1
ATOM 2219 N N . ARG A 1 294 ? -23.397 20.044 -30.518 1.00 40.31 294 ARG A N 1
ATOM 2220 C CA . ARG A 1 294 ? -22.907 19.158 -31.582 1.00 40.31 294 ARG A CA 1
ATOM 2221 C C . ARG A 1 294 ? -21.602 19.716 -32.157 1.00 40.31 294 ARG A C 1
ATOM 2223 O O . ARG A 1 294 ? -21.618 20.535 -33.074 1.00 40.31 294 ARG A O 1
ATOM 2230 N N . THR A 1 295 ? -20.463 19.249 -31.656 1.00 43.03 295 THR A N 1
ATOM 2231 C CA . THR A 1 295 ? -19.167 19.425 -32.319 1.00 43.03 295 THR A CA 1
ATOM 2232 C C . THR A 1 295 ? -18.960 18.316 -33.350 1.00 43.03 295 THR A C 1
ATOM 2234 O O . THR A 1 295 ? -18.323 17.297 -33.101 1.00 43.03 295 THR A O 1
ATOM 2237 N N . ASN A 1 296 ? -19.475 18.531 -34.560 1.00 45.28 296 ASN A N 1
ATOM 2238 C CA . ASN A 1 296 ? -19.083 17.747 -35.732 1.00 45.28 296 ASN A CA 1
ATOM 2239 C C . ASN A 1 296 ? -17.694 18.208 -36.203 1.00 45.28 296 ASN A C 1
ATOM 2241 O O . ASN A 1 296 ? -17.570 18.929 -37.189 1.00 45.28 296 ASN A O 1
ATOM 2245 N N . ALA A 1 297 ? -16.647 17.822 -35.478 1.00 46.16 297 ALA A N 1
ATOM 2246 C CA . ALA A 1 297 ? -15.265 17.998 -35.908 1.00 46.16 297 ALA A CA 1
ATOM 2247 C C . ALA A 1 297 ? -14.584 16.629 -35.947 1.00 46.16 297 ALA A C 1
ATOM 2249 O O . ALA A 1 297 ? -13.849 16.243 -35.043 1.00 46.16 297 ALA A O 1
ATOM 2250 N N . THR A 1 298 ? -14.856 15.875 -37.011 1.00 48.44 298 THR A N 1
ATOM 2251 C CA . THR A 1 298 ? -14.091 14.678 -37.367 1.00 48.44 298 THR A CA 1
ATOM 2252 C C . THR A 1 298 ? -12.729 15.137 -37.883 1.00 48.44 298 THR A C 1
ATOM 2254 O O . THR A 1 298 ? -12.505 15.274 -39.084 1.00 48.44 298 THR A O 1
ATOM 2257 N N . THR A 1 299 ? -11.821 15.478 -36.971 1.00 54.84 299 THR A N 1
ATOM 2258 C CA . THR A 1 299 ? -10.432 15.755 -37.324 1.00 54.84 299 THR A CA 1
ATOM 2259 C C . THR A 1 299 ? -9.752 14.420 -37.592 1.00 54.84 299 THR A C 1
ATOM 2261 O O . THR A 1 299 ? -9.491 13.628 -36.689 1.00 54.84 299 THR A O 1
ATOM 2264 N N . ASN A 1 300 ? -9.496 14.149 -38.871 1.00 50.84 300 ASN A N 1
ATOM 2265 C CA . ASN A 1 300 ? -8.685 13.020 -39.308 1.00 50.84 300 ASN A CA 1
ATOM 2266 C C . ASN A 1 300 ? -7.254 13.209 -38.781 1.00 50.84 300 ASN A C 1
ATOM 2268 O O . ASN A 1 300 ? -6.406 13.811 -39.440 1.00 50.84 300 ASN A O 1
ATOM 2272 N N . PHE A 1 301 ? -6.995 12.733 -37.564 1.00 49.53 301 PHE A N 1
ATOM 2273 C CA . PHE A 1 301 ? -5.652 12.634 -37.015 1.00 49.53 301 PHE A CA 1
ATOM 2274 C C . PHE A 1 301 ? -4.888 11.589 -37.827 1.00 49.53 301 PHE A C 1
ATOM 2276 O O . PHE A 1 301 ? -5.137 10.389 -37.729 1.00 49.53 301 PHE A O 1
ATOM 2283 N N . THR A 1 302 ? -3.961 12.046 -38.665 1.00 69.75 302 THR A N 1
ATOM 2284 C CA . THR A 1 302 ? -2.990 11.164 -39.311 1.00 69.75 302 THR A CA 1
ATOM 2285 C C . THR A 1 302 ? -2.148 10.474 -38.235 1.00 69.75 302 THR A C 1
ATOM 2287 O O . THR A 1 302 ? -1.847 11.072 -37.199 1.00 69.75 302 THR A O 1
ATOM 2290 N N . GLY A 1 303 ? -1.732 9.222 -38.466 1.00 73.12 303 GLY A N 1
ATOM 2291 C CA . GLY A 1 303 ? -0.937 8.452 -37.493 1.00 73.12 303 GLY A CA 1
ATOM 2292 C C . GLY A 1 303 ? 0.335 9.174 -37.018 1.00 73.12 303 GLY A C 1
ATOM 2293 O O . GLY A 1 303 ? 0.741 9.020 -35.871 1.00 73.12 303 GLY A O 1
ATOM 2294 N N . SER A 1 304 ? 0.900 10.057 -37.848 1.00 76.81 304 SER A N 1
ATOM 2295 C CA . SER A 1 304 ? 2.040 10.916 -37.502 1.00 76.81 304 SER A CA 1
ATOM 2296 C C . SER A 1 304 ? 1.743 11.927 -36.386 1.00 76.81 304 SER A C 1
ATOM 2298 O O . SER A 1 304 ? 2.612 12.219 -35.568 1.00 76.81 304 SER A O 1
ATOM 2300 N N . ASN A 1 305 ? 0.523 12.468 -36.334 1.00 76.94 305 ASN A N 1
ATOM 2301 C CA . ASN A 1 305 ? 0.131 13.452 -35.325 1.00 76.94 305 ASN A CA 1
ATOM 2302 C C . ASN A 1 305 ? -0.121 12.787 -33.969 1.00 76.94 305 ASN A C 1
ATOM 2304 O O . ASN A 1 305 ? 0.151 13.394 -32.936 1.00 76.94 305 ASN A O 1
ATOM 2308 N N . LEU A 1 306 ? -0.591 11.536 -33.974 1.00 73.50 306 LEU A N 1
ATOM 2309 C CA . LEU A 1 306 ? -0.770 10.747 -32.759 1.00 73.50 306 LEU A CA 1
ATOM 2310 C C . LEU A 1 306 ? 0.577 10.397 -32.115 1.00 73.50 306 LEU A C 1
ATOM 2312 O O . LEU A 1 306 ? 0.745 10.603 -30.918 1.00 73.50 306 LEU A O 1
ATOM 2316 N N . GLU A 1 307 ? 1.549 9.932 -32.900 1.00 77.44 307 GLU A N 1
ATOM 2317 C CA . GLU A 1 307 ? 2.890 9.624 -32.382 1.00 77.44 307 GLU A CA 1
ATOM 2318 C C . GLU A 1 307 ? 3.611 10.876 -31.868 1.00 77.44 307 GLU A C 1
ATOM 2320 O O . GLU A 1 307 ? 4.232 10.856 -30.806 1.00 77.44 307 GLU A O 1
ATOM 2325 N N . ARG A 1 308 ? 3.442 12.018 -32.547 1.00 79.94 308 ARG A N 1
ATOM 2326 C CA . ARG A 1 308 ? 3.954 13.299 -32.046 1.00 79.94 308 ARG A CA 1
ATOM 2327 C C . ARG A 1 308 ? 3.293 13.719 -30.731 1.00 79.94 308 ARG A C 1
ATOM 2329 O O . ARG A 1 308 ? 3.980 14.225 -29.849 1.00 79.94 308 ARG A O 1
ATOM 2336 N N . ALA A 1 309 ? 1.983 13.523 -30.592 1.00 71.31 309 ALA A N 1
ATOM 2337 C CA . ALA A 1 309 ? 1.267 13.838 -29.360 1.00 71.31 309 ALA A CA 1
ATOM 2338 C C . ALA A 1 309 ? 1.716 12.948 -28.190 1.00 71.31 309 ALA A C 1
ATOM 2340 O O . ALA A 1 309 ? 1.898 13.461 -27.089 1.00 71.31 309 ALA A O 1
ATOM 2341 N N . LYS A 1 310 ? 1.957 11.651 -28.431 1.00 71.94 310 LYS A N 1
ATOM 2342 C CA . LYS A 1 310 ? 2.519 10.736 -27.425 1.00 71.94 310 LYS A CA 1
ATOM 2343 C C . LYS A 1 310 ? 3.905 11.179 -26.962 1.00 71.94 310 LYS A C 1
ATOM 2345 O O . LYS A 1 310 ? 4.098 11.354 -25.769 1.00 71.94 310 LYS A O 1
ATOM 2350 N N . MET A 1 311 ? 4.819 11.479 -27.890 1.00 79.62 311 MET A N 1
ATOM 2351 C CA . MET A 1 311 ? 6.155 11.967 -27.521 1.00 79.62 311 MET A CA 1
ATOM 2352 C C . MET A 1 311 ? 6.106 13.252 -26.684 1.00 79.62 311 MET A C 1
ATOM 2354 O O . MET A 1 311 ? 6.851 13.383 -25.719 1.00 79.62 311 MET A O 1
ATOM 2358 N N . LEU A 1 312 ? 5.222 14.196 -27.027 1.00 79.50 312 LEU A N 1
ATOM 2359 C CA . LEU A 1 312 ? 5.060 15.431 -26.252 1.00 79.50 312 LEU A CA 1
ATOM 2360 C C . LEU A 1 312 ? 4.484 15.173 -24.853 1.00 79.50 312 LEU A C 1
ATOM 2362 O O . LEU A 1 312 ? 4.837 15.884 -23.913 1.00 79.50 312 LEU A O 1
ATOM 2366 N N . LEU A 1 313 ? 3.607 14.177 -24.705 1.00 77.44 313 LEU A N 1
ATOM 2367 C CA . LEU A 1 313 ? 3.086 13.758 -23.403 1.00 77.44 313 LEU A CA 1
ATOM 2368 C C . LEU A 1 313 ? 4.179 13.109 -22.549 1.00 77.44 313 LEU A C 1
ATOM 2370 O O . LEU A 1 313 ? 4.327 13.497 -21.392 1.00 77.44 313 LEU A O 1
ATOM 2374 N N . ASP A 1 314 ? 4.980 12.214 -23.127 1.00 70.62 314 ASP A N 1
ATOM 2375 C CA . ASP A 1 314 ? 6.107 11.579 -22.435 1.00 70.62 314 ASP A CA 1
ATOM 2376 C C . ASP A 1 314 ? 7.144 12.628 -21.994 1.00 70.62 314 ASP A C 1
ATOM 2378 O O . ASP A 1 314 ? 7.632 12.619 -20.861 1.00 70.62 314 ASP A O 1
ATOM 2382 N N . GLU A 1 315 ? 7.445 13.603 -22.858 1.00 78.62 315 GLU A N 1
ATOM 2383 C CA . GLU A 1 315 ? 8.342 14.714 -22.530 1.00 78.62 315 GLU A CA 1
ATOM 2384 C C . GLU A 1 315 ? 7.777 15.587 -21.397 1.00 78.62 315 GLU A C 1
ATOM 2386 O O . GLU A 1 315 ? 8.490 15.926 -20.443 1.00 78.62 315 GLU A O 1
ATOM 2391 N N . ALA A 1 316 ? 6.484 15.920 -21.457 1.00 73.38 316 ALA A N 1
ATOM 2392 C CA . ALA A 1 316 ? 5.812 16.680 -20.410 1.00 73.38 316 ALA A CA 1
ATOM 2393 C C . ALA A 1 316 ? 5.805 15.929 -19.068 1.00 73.38 316 ALA A C 1
ATOM 2395 O O . ALA A 1 316 ? 6.039 16.547 -18.025 1.00 73.38 316 ALA A O 1
ATOM 2396 N N . GLU A 1 317 ? 5.600 14.609 -19.080 1.00 79.44 317 GLU A N 1
ATOM 2397 C CA . GLU A 1 317 ? 5.652 13.761 -17.887 1.00 79.44 317 GLU A CA 1
ATOM 2398 C C . GLU A 1 317 ? 7.044 13.795 -17.243 1.00 79.44 317 GLU A C 1
ATOM 2400 O O . GLU A 1 317 ? 7.164 14.046 -16.040 1.00 79.44 317 GLU A O 1
ATOM 2405 N N . VAL A 1 318 ? 8.111 13.655 -18.036 1.00 75.44 318 VAL A N 1
ATOM 2406 C CA . VAL A 1 318 ? 9.495 13.745 -17.543 1.00 75.44 318 VAL A CA 1
ATOM 2407 C C . VAL A 1 318 ? 9.777 15.114 -16.914 1.00 75.44 318 VAL A C 1
ATOM 2409 O O . VAL A 1 318 ? 10.403 15.198 -15.849 1.00 75.44 318 VAL A O 1
ATOM 2412 N N . ILE A 1 319 ? 9.305 16.202 -17.534 1.00 80.94 319 ILE A N 1
ATOM 2413 C CA . ILE A 1 319 ? 9.463 17.563 -17.000 1.00 80.94 319 ILE A CA 1
ATOM 2414 C C . ILE A 1 319 ? 8.710 17.718 -15.674 1.00 80.94 319 ILE A C 1
ATOM 2416 O O . ILE A 1 319 ? 9.273 18.252 -14.710 1.00 80.94 319 ILE A O 1
ATOM 2420 N N . LEU A 1 320 ? 7.464 17.245 -15.599 1.00 74.38 320 LEU A N 1
ATOM 2421 C CA . LEU A 1 320 ? 6.656 17.295 -14.380 1.00 74.38 320 LEU A CA 1
ATOM 2422 C C . LEU A 1 320 ? 7.298 16.484 -13.254 1.00 74.38 320 LEU A C 1
ATOM 2424 O O . LEU A 1 320 ? 7.414 16.988 -12.136 1.00 74.38 320 LEU A O 1
ATOM 2428 N N . PHE A 1 321 ? 7.805 15.286 -13.547 1.00 74.12 321 PHE A N 1
ATOM 2429 C CA . PHE A 1 321 ? 8.479 14.444 -12.560 1.00 74.12 321 PHE A CA 1
ATOM 2430 C C . PHE A 1 321 ? 9.754 15.103 -12.018 1.00 74.12 321 PHE A C 1
ATOM 2432 O O . PHE A 1 321 ? 10.030 15.056 -10.816 1.00 74.12 321 PHE A O 1
ATOM 2439 N N . ARG A 1 322 ? 10.527 15.774 -12.883 1.00 78.00 322 ARG A N 1
ATOM 2440 C CA . ARG A 1 322 ? 11.721 16.529 -12.474 1.00 78.00 322 ARG A CA 1
ATOM 2441 C C . ARG A 1 322 ? 11.361 17.702 -11.561 1.00 78.00 322 ARG A C 1
ATOM 2443 O O . ARG A 1 322 ? 11.985 17.857 -10.511 1.00 78.00 322 ARG A O 1
ATOM 2450 N N . LYS A 1 323 ? 10.346 18.493 -11.928 1.00 80.56 323 LYS A N 1
ATOM 2451 C CA . LYS A 1 323 ? 9.861 19.613 -11.103 1.00 80.56 323 LYS A CA 1
ATOM 2452 C C . LYS A 1 323 ? 9.308 19.134 -9.763 1.00 80.56 323 LYS A C 1
ATOM 2454 O O . LYS A 1 323 ? 9.580 19.751 -8.739 1.00 80.56 323 LYS A O 1
ATOM 2459 N N . TRP A 1 324 ? 8.594 18.011 -9.755 1.00 79.50 324 TRP A N 1
ATOM 2460 C CA . TRP A 1 324 ? 8.102 17.392 -8.529 1.00 79.50 324 TRP A CA 1
ATOM 2461 C C . TRP A 1 324 ? 9.246 16.984 -7.594 1.00 79.50 324 TRP A C 1
ATOM 2463 O O . TRP A 1 324 ? 9.218 17.337 -6.420 1.00 79.50 324 TRP A O 1
ATOM 2473 N N . ARG A 1 325 ? 10.299 16.318 -8.100 1.00 77.69 325 ARG A N 1
ATOM 2474 C CA . ARG A 1 325 ? 11.480 15.987 -7.276 1.00 77.69 325 ARG A CA 1
ATOM 2475 C C . ARG A 1 325 ? 12.140 17.226 -6.677 1.00 77.69 325 ARG A C 1
ATOM 2477 O O . ARG A 1 325 ? 12.520 17.196 -5.512 1.00 77.69 325 ARG A O 1
ATOM 2484 N N . GLN A 1 326 ? 12.275 18.297 -7.460 1.00 82.38 326 GLN A N 1
ATOM 2485 C CA . GLN A 1 326 ? 12.826 19.562 -6.967 1.00 82.38 326 GLN A CA 1
ATOM 2486 C C . GLN A 1 326 ? 11.961 20.140 -5.844 1.00 82.38 326 GLN A C 1
ATOM 2488 O O . GLN A 1 326 ? 12.491 20.499 -4.799 1.00 82.38 326 GLN A O 1
ATOM 2493 N N . LEU A 1 327 ? 10.638 20.163 -6.025 1.00 82.69 327 LEU A N 1
ATOM 2494 C CA . LEU A 1 327 ? 9.708 20.642 -5.005 1.00 82.69 327 LEU A CA 1
ATOM 2495 C C . LEU A 1 327 ? 9.803 19.818 -3.714 1.00 82.69 327 LEU A C 1
ATOM 2497 O O . LEU A 1 327 ? 9.874 20.394 -2.635 1.00 82.69 327 LEU A O 1
ATOM 2501 N N . VAL A 1 328 ? 9.855 18.488 -3.821 1.00 78.00 328 VAL A N 1
ATOM 2502 C CA . VAL A 1 328 ? 10.015 17.595 -2.663 1.00 78.00 328 VAL A CA 1
ATOM 2503 C C . VAL A 1 328 ? 11.337 17.857 -1.936 1.00 78.00 328 VAL A C 1
ATOM 2505 O O . VAL A 1 328 ? 11.341 17.902 -0.711 1.00 78.00 328 VAL A O 1
ATOM 2508 N N . SER A 1 329 ? 12.437 18.085 -2.663 1.00 84.81 329 SER A N 1
ATOM 2509 C CA . SER A 1 329 ? 13.732 18.441 -2.060 1.00 84.81 329 SER A CA 1
ATOM 2510 C C . SER A 1 329 ? 13.649 19.750 -1.275 1.00 84.81 329 SER A C 1
ATOM 2512 O O . SER A 1 329 ? 14.050 19.797 -0.117 1.00 84.81 329 SER A O 1
ATOM 2514 N N . VAL A 1 330 ? 13.060 20.791 -1.873 1.00 88.94 330 VAL A N 1
ATOM 2515 C CA . VAL A 1 330 ? 12.888 22.099 -1.221 1.00 88.94 330 VAL A CA 1
ATOM 2516 C C . VAL A 1 330 ? 11.988 21.989 0.010 1.00 88.94 330 VAL A C 1
ATOM 2518 O O . VAL A 1 330 ? 12.278 22.584 1.044 1.00 88.94 330 VAL A O 1
ATOM 2521 N N . MET A 1 331 ? 10.907 21.210 -0.069 1.00 83.19 331 MET A N 1
ATOM 2522 C CA . MET A 1 331 ? 10.029 20.978 1.078 1.00 83.19 331 MET A CA 1
ATOM 2523 C C . MET A 1 331 ? 10.744 20.232 2.208 1.00 83.19 331 MET A C 1
ATOM 2525 O O . MET A 1 331 ? 10.551 20.591 3.364 1.00 83.19 331 MET A O 1
ATOM 2529 N N . ALA A 1 332 ? 11.585 19.245 1.890 1.00 80.06 332 ALA A N 1
ATOM 2530 C CA . ALA A 1 332 ? 12.370 18.519 2.886 1.00 80.06 332 ALA A CA 1
ATOM 2531 C C . ALA A 1 332 ? 13.407 19.423 3.579 1.00 80.06 332 ALA A C 1
ATOM 2533 O O . ALA A 1 332 ? 13.580 19.341 4.792 1.00 80.06 332 ALA A O 1
ATOM 2534 N N . GLU A 1 333 ? 14.057 20.325 2.836 1.00 87.62 333 GLU A N 1
ATOM 2535 C CA . GLU A 1 333 ? 14.963 21.334 3.403 1.00 87.62 333 GLU A CA 1
ATOM 2536 C C . GLU A 1 333 ? 14.220 22.306 4.332 1.00 87.62 333 GLU A C 1
ATOM 2538 O O . GLU A 1 333 ? 14.678 22.586 5.439 1.00 87.62 333 GLU A O 1
ATOM 2543 N N . GLN A 1 334 ? 13.042 22.789 3.924 1.00 87.94 334 GLN A N 1
ATOM 2544 C CA . GLN A 1 334 ? 12.211 23.652 4.771 1.00 87.94 334 GLN A CA 1
ATOM 2545 C C . GLN A 1 334 ? 11.709 22.933 6.024 1.00 87.94 334 GLN A C 1
ATOM 2547 O O . GLN A 1 334 ? 11.666 23.525 7.100 1.00 87.94 334 GLN A O 1
ATOM 2552 N N . GLU A 1 335 ? 11.334 21.662 5.896 1.00 86.62 335 GLU A N 1
ATOM 2553 C CA . GLU A 1 335 ? 10.930 20.829 7.023 1.00 86.62 335 GLU A CA 1
ATOM 2554 C C . GLU A 1 335 ? 12.086 20.650 8.020 1.00 86.62 335 GLU A C 1
ATOM 2556 O O . GLU A 1 335 ? 11.878 20.828 9.219 1.00 86.62 335 GLU A O 1
ATOM 2561 N N . ALA A 1 336 ? 13.311 20.403 7.543 1.00 83.94 336 ALA A N 1
ATOM 2562 C CA . ALA A 1 336 ? 14.497 20.316 8.397 1.00 83.94 336 ALA A CA 1
ATOM 2563 C C . ALA A 1 336 ? 14.751 21.618 9.181 1.00 83.94 336 ALA A C 1
ATOM 2565 O O . ALA A 1 336 ? 14.950 21.571 10.394 1.00 83.94 336 ALA A O 1
ATOM 2566 N N . LEU A 1 337 ? 14.648 22.780 8.523 1.00 88.56 337 LEU A N 1
ATOM 2567 C CA . LEU A 1 337 ? 14.796 24.089 9.177 1.00 88.56 337 LEU A CA 1
ATOM 2568 C C . LEU A 1 337 ? 13.721 24.344 10.245 1.00 88.56 337 LEU A C 1
ATOM 2570 O O . LEU A 1 337 ? 14.000 24.949 11.280 1.00 88.56 337 LEU A O 1
ATOM 2574 N N . LEU A 1 338 ? 12.486 23.886 10.011 1.00 84.00 338 LEU A N 1
ATOM 2575 C CA . LEU A 1 338 ? 11.412 23.991 10.999 1.00 84.00 338 LEU A CA 1
ATOM 2576 C C . LEU A 1 338 ? 11.678 23.115 12.230 1.00 84.00 338 LEU A C 1
ATOM 2578 O O . LEU A 1 338 ? 11.331 23.531 13.334 1.00 84.00 338 LEU A O 1
ATOM 2582 N N . PHE A 1 339 ? 12.295 21.942 12.066 1.00 79.50 339 PHE A N 1
ATOM 2583 C CA . PHE A 1 339 ? 12.667 21.088 13.197 1.00 79.50 339 PHE A CA 1
ATOM 2584 C C . PHE A 1 339 ? 13.835 21.654 14.005 1.00 79.50 339 PHE A C 1
ATOM 2586 O O . PHE A 1 339 ? 13.732 21.721 15.228 1.00 79.50 339 PHE A O 1
ATOM 2593 N N . GLU A 1 340 ? 14.883 22.163 13.350 1.00 84.00 340 GLU A N 1
ATOM 2594 C CA . GLU A 1 340 ? 16.002 22.820 14.046 1.00 84.00 340 GLU A CA 1
ATOM 2595 C C . GLU A 1 340 ? 15.538 24.011 14.901 1.00 84.00 340 GLU A C 1
ATOM 2597 O O . GLU A 1 340 ? 16.011 24.201 16.021 1.00 84.00 340 GLU A O 1
ATOM 2602 N N . ALA A 1 341 ? 14.570 24.793 14.410 1.00 81.69 341 ALA A N 1
ATOM 2603 C CA . ALA A 1 341 ? 14.024 25.934 15.144 1.00 81.69 341 ALA A CA 1
ATOM 2604 C C . ALA A 1 341 ? 13.200 25.539 16.385 1.00 81.69 341 ALA A C 1
ATOM 2606 O O . ALA A 1 341 ? 13.084 26.335 17.316 1.00 81.69 341 ALA A O 1
ATOM 2607 N N . VAL A 1 342 ? 12.606 24.342 16.397 1.00 83.12 342 VAL A N 1
ATOM 2608 C CA . VAL A 1 342 ? 11.790 23.844 17.517 1.00 83.12 342 VAL A CA 1
ATOM 2609 C C . VAL A 1 342 ? 12.652 23.178 18.589 1.00 83.12 342 VAL A C 1
ATOM 2611 O O . VAL A 1 342 ? 12.341 23.317 19.767 1.00 83.12 342 VAL A O 1
ATOM 2614 N N . ASP A 1 343 ? 13.737 22.507 18.201 1.00 75.88 343 ASP A N 1
ATOM 2615 C CA . ASP A 1 343 ? 14.643 21.823 19.135 1.00 75.88 343 ASP A CA 1
ATOM 2616 C C . ASP A 1 343 ? 15.644 22.779 19.822 1.00 75.88 343 ASP A C 1
ATOM 2618 O O . ASP A 1 343 ? 16.294 22.409 20.800 1.00 75.88 343 ASP A O 1
ATOM 2622 N N . GLY A 1 344 ? 15.777 24.014 19.323 1.00 60.97 344 GLY A N 1
ATOM 2623 C CA . GLY A 1 344 ? 16.660 25.054 19.864 1.00 60.97 344 GLY A CA 1
ATOM 2624 C C . GLY A 1 344 ? 16.075 25.930 20.984 1.00 60.97 344 GLY A C 1
ATOM 2625 O O . GLY A 1 344 ? 16.700 26.937 21.325 1.00 60.97 344 GLY A O 1
ATOM 2626 N N . VAL A 1 345 ? 14.898 25.594 21.529 1.00 48.78 345 VAL A N 1
ATOM 2627 C CA . VAL A 1 345 ? 14.198 26.322 22.615 1.00 48.78 345 VAL A CA 1
ATOM 2628 C C . VAL A 1 345 ? 14.028 25.430 23.839 1.00 48.78 345 VAL A C 1
ATOM 2630 O O . VAL A 1 345 ? 14.318 25.916 24.955 1.00 48.78 345 VAL A O 1
#

Secondary structure (DSSP, 8-state):
-HHHHHHHHHHHTTTTSPEESS--TTS---TTHHHHHHHHHHHHHHHHHHHHHHHTTTBPTT--HHHHHHTHHHHHHHHHHHS-TT-HHHHHHHHHHHHHHHHHHHHHHTTTS-HHHHHHHHHHHHHHTT-HHHHHHHHHHHSHHHHHHHBS-GGG-TTT-TTSHHHHHHHHHHHHHH---HHHHHTT--S-S-PPPEE--SSPPP-----S-S-----------------------------------PPPP-------------------------------------------------HHHHHHHHHHHHHHHHHHHHHHHHHHHHHHHHHHHHHHHHHT-

Solvent-accessible surface area (backbone atoms only — not comparable to full-atom values): 21465 Å² total; per-residue (Å²): 108,68,67,42,44,49,29,45,55,59,51,55,70,48,57,92,48,69,45,32,44,61,69,72,84,84,56,83,86,50,85,73,56,58,60,52,34,50,52,41,16,53,39,47,52,48,33,54,51,35,50,51,58,50,70,46,31,32,47,29,90,95,57,57,66,38,66,63,60,52,50,38,57,53,38,62,63,47,49,69,71,73,49,53,89,82,35,54,61,54,64,36,38,71,73,51,49,52,57,29,49,49,51,49,52,40,51,68,75,42,71,88,55,57,57,67,58,46,41,53,26,41,53,38,51,26,32,47,68,33,37,38,40,23,48,49,48,46,37,24,67,70,34,48,77,63,47,60,77,47,26,73,38,44,94,59,17,45,53,67,25,72,90,38,71,58,26,55,53,47,47,69,56,37,45,54,46,20,33,52,41,47,70,42,48,44,71,63,56,72,90,73,73,82,47,52,46,41,58,49,61,64,70,57,77,74,81,71,72,82,77,74,69,95,84,68,83,90,82,81,90,80,91,80,87,80,78,87,78,87,79,89,79,80,92,76,90,78,88,82,80,83,88,75,86,85,79,89,75,89,84,82,89,80,90,78,90,83,86,84,88,81,90,81,89,77,90,79,81,90,77,90,81,81,86,80,89,77,82,82,76,89,86,86,88,78,93,71,85,78,79,83,77,81,76,88,70,88,72,83,73,51,73,68,58,52,55,52,49,49,53,53,49,54,51,49,48,53,52,51,52,52,52,48,53,52,50,54,51,53,50,52,54,53,50,50,54,55,50,56,65,62,76,74,115

pLDDT: mean 73.71, std 24.55, range [26.23, 98.5]

Nearest PDB structures (foldseek):
  4giw-assembly1_B  TM=6.887E-01  e=9.639E-03  Homo sapiens
  6if2-assembly1_A  TM=6.305E-01  e=7.525E-03  Homo sapiens

Radius of gyration: 27.36 Å; Cα contacts (8 Å, |Δi|>4): 289; chains: 1; bounding box: 62×62×96 Å

Mean predicted aligned error: 16.73 Å